Protein AF-A0A812TWK7-F1 (afdb_monomer)

Solvent-accessible surface area (backbone atoms only — not comparable to full-atom values): 19316 Å² total; per-residue (Å²): 126,85,69,93,58,62,51,77,43,82,40,79,42,71,68,79,64,84,43,73,47,46,54,72,47,72,50,75,37,93,46,65,65,45,34,35,38,42,32,38,25,73,62,95,60,87,43,48,88,90,40,90,61,54,74,46,75,49,81,42,73,47,94,47,43,23,36,36,42,35,31,42,32,38,67,45,67,58,58,94,57,55,51,36,33,40,28,36,32,69,46,91,77,72,85,66,76,76,74,77,74,62,97,77,64,85,61,53,71,50,66,48,77,51,75,58,70,57,46,64,70,93,48,74,62,46,49,53,31,48,53,53,50,53,61,42,46,70,86,63,58,60,67,57,38,48,41,57,72,49,76,74,51,86,51,60,69,68,64,82,81,51,65,45,55,68,44,52,51,50,53,44,60,56,66,61,62,80,45,42,78,83,39,26,39,34,32,48,66,27,45,52,29,48,59,36,51,39,48,7,47,65,30,67,42,22,35,18,33,24,28,13,68,53,66,59,28,34,50,50,19,53,57,30,46,71,66,41,82,84,39,40,63,47,79,43,82,38,51,72,87,75,57,88,62,48,81,31,39,31,40,37,30,85,42,70,46,52,49,69,72,55,45,57,54,45,52,65,51,59,53,58,34,46,68,70,18,34,40,37,28,44,58,89,77,75,93,70,74,62,71,33,46,38,78,46,65,71,58,96,79,79,56,90,74,63,50,51,77,37,55,36,52,88,47,76,38,52,30,44,43,26,30,27,42,59,81,85,60,86,78,80,75,68,90,77,68,130

Radius of gyration: 21.51 Å; Cα contacts (8 Å, |Δi|>4): 672; chains: 1; bounding box: 66×44×42 Å

Secondary structure (DSSP, 8-state):
---TTEEEEEEE--TT--S-----B--EE-STTPEEEEEEESSS----TTSS--SEEEEE--SSSEEEEEEEEES----SSSEEEEEEEEESS---------TT------EEEEEEEEE--SSHHHHHHHHHHHHHHTT--HHHHHHHHTTT---GGG----B-HHHHHHHHHHTT----TT-EEEEET-TTTHHHHHHHHH-TTSEEEEEES-HHHHHHHHHHHTT-TTS-EEEEES-TTTS--TT-SEEEE--TT--HHHHHHHHHHHTTSPTT-EEEES-----S--TTEEE---STT--TT-PEEEEETTEEEEEEEEEE--TTSPPP-GGG--

Structure (mmCIF, N/CA/C/O backbone):
data_AF-A0A812TWK7-F1
#
_entry.id   AF-A0A812TWK7-F1
#
loop_
_atom_site.group_PDB
_atom_site.id
_atom_site.type_symbol
_atom_site.label_atom_id
_atom_site.label_alt_id
_atom_site.label_comp_id
_atom_site.label_asym_id
_atom_site.label_entity_id
_atom_site.label_seq_id
_atom_site.pdbx_PDB_ins_code
_atom_site.Cartn_x
_atom_site.Cartn_y
_atom_site.Cartn_z
_atom_site.occupancy
_atom_site.B_iso_or_equiv
_atom_site.auth_seq_id
_atom_site.auth_comp_id
_atom_site.auth_asym_id
_atom_site.auth_atom_id
_atom_site.pdbx_PDB_model_num
ATOM 1 N N . MET A 1 1 ? 40.458 1.564 5.004 1.00 30.58 1 MET A N 1
ATOM 2 C CA . MET A 1 1 ? 39.505 0.592 5.571 1.00 30.58 1 MET A CA 1
ATOM 3 C C . MET A 1 1 ? 38.386 0.485 4.568 1.00 30.58 1 MET A C 1
ATOM 5 O O . MET A 1 1 ? 37.899 1.534 4.162 1.00 30.58 1 MET A O 1
ATOM 9 N N . GLU A 1 2 ? 38.052 -0.719 4.106 1.00 36.12 2 GLU A N 1
ATOM 10 C CA . GLU A 1 2 ? 36.793 -0.884 3.376 1.00 36.12 2 GLU A CA 1
ATOM 11 C C . GLU A 1 2 ? 35.671 -0.442 4.314 1.00 36.12 2 GLU A C 1
ATOM 13 O O . GLU A 1 2 ? 35.645 -0.902 5.461 1.00 36.12 2 GLU A O 1
ATOM 18 N N . PRO A 1 3 ? 34.824 0.515 3.920 1.00 44.34 3 PRO A N 1
ATOM 19 C CA . PRO A 1 3 ? 33.847 1.036 4.843 1.00 44.34 3 PRO A CA 1
ATOM 20 C C . PRO A 1 3 ? 32.721 0.006 4.907 1.00 44.34 3 PRO A C 1
ATOM 22 O O . PRO A 1 3 ? 32.004 -0.218 3.938 1.00 44.34 3 PRO A O 1
ATOM 25 N N . SER A 1 4 ? 32.578 -0.640 6.061 1.00 44.53 4 SER A N 1
ATOM 26 C CA . SER A 1 4 ? 31.548 -1.643 6.366 1.00 44.53 4 SER A CA 1
ATOM 27 C C . SER A 1 4 ? 30.112 -1.086 6.382 1.00 44.53 4 SER A C 1
ATOM 29 O O . SER A 1 4 ? 29.207 -1.754 6.862 1.00 44.53 4 SER A O 1
ATOM 31 N N . SER A 1 5 ? 29.914 0.145 5.902 1.00 55.47 5 SER A N 1
ATOM 32 C CA . SER A 1 5 ? 28.676 0.932 5.928 1.00 55.47 5 SER A CA 1
ATOM 33 C C . SER A 1 5 ? 28.110 1.229 4.531 1.00 55.47 5 SER A C 1
ATOM 35 O O . SER A 1 5 ? 27.252 2.102 4.392 1.00 55.47 5 SER A O 1
ATOM 37 N N . TRP A 1 6 ? 28.620 0.567 3.486 1.00 56.25 6 TRP A N 1
ATOM 38 C CA . TRP A 1 6 ? 28.152 0.755 2.112 1.00 56.25 6 TRP A CA 1
ATOM 39 C C . TRP A 1 6 ? 27.172 -0.338 1.725 1.00 56.25 6 TRP A C 1
ATOM 41 O O . TRP A 1 6 ? 27.498 -1.523 1.733 1.00 56.25 6 TRP A O 1
ATOM 51 N N . GLU A 1 7 ? 25.979 0.093 1.349 1.00 58.69 7 GLU A N 1
ATOM 52 C CA . GLU A 1 7 ? 24.942 -0.745 0.777 1.00 58.69 7 GLU A CA 1
ATOM 53 C C . GLU A 1 7 ? 24.907 -0.543 -0.737 1.00 58.69 7 GLU A C 1
ATOM 55 O O . GLU A 1 7 ? 25.161 0.542 -1.275 1.00 58.69 7 GLU A O 1
ATOM 60 N N . TYR A 1 8 ? 24.599 -1.631 -1.427 1.00 59.41 8 TYR A N 1
ATOM 61 C CA . TYR A 1 8 ? 24.667 -1.724 -2.872 1.00 59.41 8 TYR A CA 1
ATOM 62 C C . TYR A 1 8 ? 23.334 -2.203 -3.425 1.00 59.41 8 TYR A C 1
ATOM 64 O O . TYR A 1 8 ? 22.740 -3.159 -2.919 1.00 59.41 8 TYR A O 1
ATOM 72 N N . ARG A 1 9 ? 22.892 -1.562 -4.508 1.00 59.06 9 ARG A N 1
ATOM 73 C CA . ARG A 1 9 ? 21.679 -1.947 -5.215 1.00 59.06 9 ARG A CA 1
ATOM 74 C C . ARG A 1 9 ? 21.866 -1.797 -6.718 1.00 59.06 9 ARG A C 1
ATOM 76 O O . ARG A 1 9 ? 22.107 -0.704 -7.226 1.00 59.06 9 ARG A O 1
ATOM 83 N N . GLU A 1 10 ? 21.709 -2.899 -7.444 1.00 58.44 10 GLU A N 1
ATOM 84 C CA . GLU A 1 10 ? 21.524 -2.834 -8.893 1.00 58.44 10 GLU A CA 1
ATOM 85 C C . GLU A 1 10 ? 20.187 -2.164 -9.195 1.00 58.44 10 GLU A C 1
ATOM 87 O O . GLU A 1 10 ? 19.151 -2.539 -8.640 1.00 58.44 10 GLU A O 1
ATOM 92 N N . VAL A 1 11 ? 20.206 -1.183 -10.092 1.00 56.00 11 VAL A N 1
ATOM 93 C CA . VAL A 1 11 ? 18.993 -0.557 -10.593 1.00 56.00 11 VAL A CA 1
ATOM 94 C C . VAL A 1 11 ? 18.950 -0.705 -12.103 1.00 56.00 11 VAL A C 1
ATOM 96 O O . VAL A 1 11 ? 19.774 -0.170 -12.843 1.00 56.00 11 VAL A O 1
ATOM 99 N N . LYS A 1 12 ? 17.944 -1.431 -12.584 1.00 54.88 12 LYS A N 1
ATOM 100 C CA . LYS A 1 12 ? 17.640 -1.471 -14.013 1.00 54.88 12 LYS A CA 1
ATOM 101 C C . LYS A 1 12 ? 17.000 -0.151 -14.403 1.00 54.88 12 LYS A C 1
ATOM 103 O O . LYS A 1 12 ? 15.988 0.234 -13.823 1.00 54.88 12 LYS A O 1
ATOM 108 N N . VAL A 1 13 ? 17.588 0.540 -15.371 1.00 51.94 13 VAL A N 1
ATOM 109 C CA . VAL A 1 13 ? 17.091 1.838 -15.826 1.00 51.94 13 VAL A CA 1
ATOM 110 C C . VAL A 1 13 ? 16.867 1.782 -17.325 1.00 51.94 13 VAL A C 1
ATOM 112 O O . VAL A 1 13 ? 17.725 1.356 -18.097 1.00 51.94 13 VAL A O 1
ATOM 115 N N . ARG A 1 14 ? 15.664 2.163 -17.751 1.00 53.28 14 ARG A N 1
ATOM 116 C CA . ARG A 1 14 ? 15.211 1.919 -19.119 1.00 53.28 14 ARG A CA 1
ATOM 117 C C . ARG A 1 14 ? 15.747 2.961 -20.083 1.00 53.28 14 ARG A C 1
ATOM 119 O O . ARG A 1 14 ? 15.700 4.159 -19.837 1.00 53.28 14 ARG A O 1
ATOM 126 N N . ARG A 1 15 ? 16.156 2.478 -21.255 1.00 45.31 15 ARG A N 1
ATOM 127 C CA . ARG A 1 15 ? 16.883 3.227 -22.287 1.00 45.31 15 ARG A CA 1
ATOM 128 C C . ARG A 1 15 ? 16.112 4.390 -22.944 1.00 45.31 15 ARG A C 1
ATOM 130 O O . ARG A 1 15 ? 16.710 5.104 -23.739 1.00 45.31 15 ARG A O 1
ATOM 137 N N . LEU A 1 16 ? 14.815 4.600 -22.685 1.00 39.56 16 LEU A N 1
ATOM 138 C CA . LEU A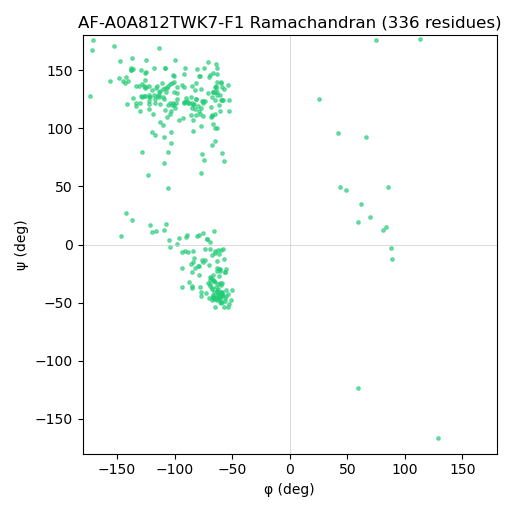 1 16 ? 13.993 5.514 -23.504 1.00 39.56 16 LEU A CA 1
ATOM 139 C C . LEU A 1 16 ? 12.878 6.292 -22.780 1.00 39.56 16 LEU A C 1
ATOM 141 O O . LEU A 1 16 ? 12.125 7.005 -23.444 1.00 39.56 16 LEU A O 1
ATOM 145 N N . GLU A 1 17 ? 12.772 6.246 -21.454 1.00 41.03 17 GLU A N 1
ATOM 146 C CA . GLU A 1 17 ? 11.786 7.076 -20.754 1.00 41.03 17 GLU A CA 1
ATOM 147 C C . GLU A 1 17 ? 12.417 8.410 -20.333 1.00 41.03 17 GLU A C 1
ATOM 149 O O . GLU A 1 17 ? 13.227 8.489 -19.413 1.00 41.03 17 GLU A O 1
ATOM 154 N N . ARG A 1 18 ? 12.020 9.508 -20.995 1.00 38.75 18 ARG A N 1
ATOM 155 C CA . ARG A 1 18 ? 12.030 10.823 -20.337 1.00 38.75 18 ARG A CA 1
ATOM 156 C C . ARG A 1 18 ? 10.999 10.743 -19.218 1.00 38.75 18 ARG A C 1
ATOM 158 O O . ARG A 1 18 ? 9.821 11.004 -19.440 1.00 38.75 18 ARG A O 1
ATOM 165 N N . GLY A 1 19 ? 11.435 10.320 -18.045 1.00 41.62 19 GLY A N 1
ATOM 166 C CA . GLY A 1 19 ? 10.547 10.003 -16.945 1.00 41.62 19 GLY A CA 1
ATOM 167 C C . GLY A 1 19 ? 11.287 10.129 -15.632 1.00 41.62 19 GLY A C 1
ATOM 168 O O . GLY A 1 19 ? 12.465 9.794 -15.526 1.00 41.62 19 GLY A O 1
ATOM 169 N N . LYS A 1 20 ? 10.592 10.662 -14.632 1.00 45.50 20 LYS A N 1
ATOM 170 C CA . LYS A 1 20 ? 11.065 10.704 -13.255 1.00 45.50 20 LYS A CA 1
ATOM 171 C C . LYS A 1 20 ? 11.111 9.266 -12.738 1.00 45.50 20 LYS A C 1
ATOM 173 O O . LYS A 1 20 ? 10.140 8.800 -12.158 1.00 45.50 20 LYS A O 1
ATOM 178 N N . HIS A 1 21 ? 12.196 8.540 -12.975 1.00 46.75 21 HIS A N 1
ATOM 179 C CA . HIS A 1 21 ? 12.459 7.375 -12.142 1.00 46.75 21 HIS A CA 1
ATOM 180 C C . HIS A 1 21 ? 12.665 7.910 -10.727 1.00 46.75 21 HIS A C 1
ATOM 182 O O . HIS A 1 21 ? 13.334 8.919 -10.560 1.00 46.75 21 HIS A O 1
ATOM 188 N N . GLN A 1 22 ? 12.008 7.326 -9.734 1.00 50.69 22 GLN A N 1
ATOM 189 C CA . GLN A 1 22 ? 12.220 7.6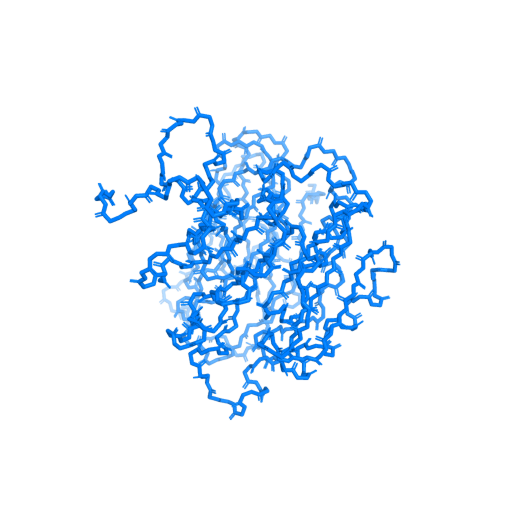56 -8.333 1.00 50.69 22 GLN A CA 1
ATOM 190 C C . GLN A 1 22 ? 12.753 6.389 -7.688 1.00 50.69 22 GLN A C 1
ATOM 192 O O . GLN A 1 22 ? 12.009 5.470 -7.354 1.00 50.69 22 GLN A O 1
ATOM 197 N N . ILE A 1 23 ? 14.076 6.294 -7.609 1.00 53.06 23 ILE A N 1
ATOM 198 C CA . ILE A 1 23 ? 14.711 5.165 -6.941 1.00 53.06 23 ILE A CA 1
ATOM 199 C C . ILE A 1 23 ? 14.731 5.503 -5.467 1.00 53.06 23 ILE A C 1
ATOM 201 O O . ILE A 1 23 ? 15.609 6.241 -5.029 1.00 53.06 23 ILE A O 1
ATOM 205 N N . THR A 1 24 ? 13.756 4.974 -4.740 1.00 50.19 24 THR A N 1
ATOM 206 C CA . THR A 1 24 ? 13.702 5.132 -3.297 1.00 50.19 24 THR A CA 1
ATOM 207 C C . THR A 1 24 ? 14.582 4.087 -2.631 1.00 50.19 24 THR A C 1
ATOM 209 O O . THR A 1 24 ? 14.376 2.875 -2.784 1.00 50.19 24 THR A O 1
ATOM 212 N N . PHE A 1 25 ? 15.556 4.551 -1.867 1.00 55.84 25 PHE A N 1
ATOM 213 C CA . PHE A 1 25 ? 16.369 3.715 -0.998 1.00 55.84 25 PHE A CA 1
ATOM 214 C C . PHE A 1 25 ? 16.316 4.267 0.415 1.00 55.84 25 PHE A C 1
ATOM 216 O O . PHE A 1 25 ? 16.223 5.480 0.608 1.00 55.84 25 PHE A O 1
ATOM 223 N N . PHE A 1 26 ? 16.393 3.365 1.388 1.00 53.78 26 PHE A N 1
ATOM 224 C CA . PHE A 1 26 ? 16.384 3.724 2.787 1.00 53.78 26 PHE A CA 1
ATOM 225 C C . PHE A 1 26 ? 17.596 3.132 3.479 1.00 53.78 26 PHE A C 1
ATOM 227 O O . PHE A 1 26 ? 17.963 1.997 3.217 1.00 53.78 26 PHE A O 1
ATOM 234 N N . SER A 1 27 ? 18.257 3.950 4.286 1.00 56.28 27 SER A N 1
ATOM 235 C CA . SER A 1 27 ? 19.381 3.535 5.120 1.00 56.28 27 SER A CA 1
ATOM 236 C C . SER A 1 27 ? 19.269 4.282 6.426 1.00 56.28 27 SER A C 1
ATOM 238 O O . SER A 1 27 ? 18.841 5.445 6.444 1.00 56.28 27 SER A O 1
ATOM 240 N N . GLU A 1 28 ? 19.641 3.593 7.491 1.00 58.41 28 GLU A N 1
ATOM 241 C CA . GLU A 1 28 ? 19.771 4.177 8.807 1.00 58.41 28 GLU A CA 1
ATOM 242 C C . GLU A 1 28 ? 20.889 5.213 8.793 1.00 58.41 28 GLU A C 1
ATOM 244 O O . GLU A 1 28 ? 22.026 4.928 8.425 1.00 58.41 28 GLU A O 1
ATOM 249 N N . CYS A 1 29 ? 20.560 6.436 9.187 1.00 61.75 29 CYS A N 1
ATOM 250 C CA . CYS A 1 29 ? 21.545 7.435 9.548 1.00 61.75 29 CYS A CA 1
ATOM 251 C C . CYS A 1 29 ? 21.992 7.177 10.991 1.00 61.75 29 CYS A C 1
ATOM 253 O O . CYS A 1 29 ? 21.175 7.383 11.895 1.00 61.75 29 CYS A O 1
ATOM 255 N N . PRO A 1 30 ? 23.246 6.741 11.223 1.00 59.81 30 PRO A N 1
ATOM 256 C CA . PRO A 1 30 ? 23.697 6.352 12.556 1.00 59.81 30 PRO A CA 1
ATOM 257 C C . PRO A 1 30 ? 23.807 7.550 13.509 1.00 59.81 30 PRO A C 1
ATOM 259 O O . PRO A 1 30 ? 23.596 7.400 14.710 1.00 59.81 30 PRO A O 1
ATOM 262 N N . GLU A 1 31 ? 24.105 8.747 12.990 1.00 62.09 31 GLU A N 1
ATOM 263 C CA . GLU A 1 31 ? 24.324 9.954 13.791 1.00 62.09 31 GLU A CA 1
ATOM 264 C C . GLU A 1 31 ? 23.797 11.211 13.086 1.00 62.09 31 GLU A C 1
ATOM 266 O O . GLU A 1 31 ? 23.953 11.388 11.877 1.00 62.09 31 GLU A O 1
ATOM 271 N N . ALA A 1 32 ? 23.199 12.133 13.847 1.00 57.47 32 ALA A N 1
ATOM 272 C CA . ALA A 1 32 ? 22.750 13.416 13.308 1.00 57.47 32 ALA A CA 1
ATOM 273 C C . ALA A 1 32 ? 23.938 14.221 12.743 1.00 57.47 32 ALA A C 1
ATOM 275 O O . ALA A 1 32 ? 24.936 14.430 13.430 1.00 57.47 32 ALA A O 1
ATOM 276 N N . GLY A 1 33 ? 23.819 14.697 11.500 1.00 57.59 33 GLY A N 1
ATOM 277 C CA . GLY A 1 33 ? 24.888 15.421 10.802 1.00 57.59 33 GLY A CA 1
ATOM 278 C C . GLY A 1 33 ? 25.878 14.541 10.028 1.00 57.59 33 GLY A C 1
ATOM 279 O O . GLY A 1 33 ? 26.742 15.087 9.339 1.00 57.59 33 GLY A O 1
ATOM 280 N N . ALA A 1 34 ? 25.752 13.208 10.074 1.00 61.44 34 ALA A N 1
ATOM 281 C CA . ALA A 1 34 ? 26.488 12.334 9.163 1.00 61.44 34 ALA A CA 1
ATOM 282 C C . ALA A 1 34 ? 26.122 12.665 7.705 1.00 61.44 34 ALA A C 1
ATOM 284 O O . ALA A 1 34 ? 24.960 12.907 7.388 1.00 61.44 34 ALA A O 1
ATOM 285 N N . ARG A 1 35 ? 27.104 12.678 6.795 1.00 63.75 35 ARG A N 1
ATOM 286 C CA . ARG A 1 35 ? 26.852 12.907 5.363 1.00 63.75 35 ARG A CA 1
ATOM 287 C C . ARG A 1 35 ? 26.646 11.577 4.662 1.00 63.75 35 ARG A C 1
ATOM 289 O O . ARG A 1 35 ? 27.539 10.724 4.659 1.00 63.75 35 ARG A O 1
ATOM 296 N N . ARG A 1 36 ? 25.484 11.418 4.034 1.00 65.00 36 ARG A N 1
ATOM 297 C CA . ARG A 1 36 ? 25.225 10.298 3.135 1.00 65.00 36 ARG A CA 1
ATOM 298 C C . ARG A 1 36 ? 25.745 10.634 1.760 1.00 65.00 36 ARG A C 1
ATOM 300 O O . ARG A 1 36 ? 25.488 11.719 1.247 1.00 65.00 36 ARG A O 1
ATOM 307 N N . PHE A 1 37 ? 26.403 9.675 1.142 1.00 65.50 37 PHE A N 1
ATOM 308 C CA . PHE A 1 37 ? 26.842 9.773 -0.233 1.00 65.50 37 PHE A CA 1
ATOM 309 C C . PHE A 1 37 ? 26.136 8.716 -1.055 1.00 65.50 37 PHE A C 1
ATOM 311 O O . PHE A 1 37 ? 26.024 7.561 -0.644 1.00 65.50 37 PHE A O 1
ATOM 318 N N . VAL A 1 38 ? 25.644 9.136 -2.212 1.00 62.81 38 VAL A N 1
ATOM 319 C CA . VAL A 1 38 ? 24.992 8.258 -3.174 1.00 62.81 38 VAL A CA 1
ATOM 320 C C . VAL A 1 38 ? 25.751 8.368 -4.482 1.00 62.81 38 VAL A C 1
ATOM 322 O O . VAL A 1 38 ? 25.881 9.459 -5.037 1.00 62.81 38 VAL A O 1
ATOM 325 N N . CYS A 1 39 ? 26.263 7.235 -4.939 1.00 65.81 39 CYS A N 1
ATOM 326 C CA . CYS A 1 39 ? 27.075 7.068 -6.129 1.00 65.81 39 CYS A CA 1
ATOM 327 C C . CYS A 1 39 ? 26.286 6.292 -7.184 1.00 65.81 39 CYS A C 1
ATOM 329 O O . CYS A 1 39 ? 25.646 5.293 -6.862 1.00 65.81 39 CYS A O 1
ATOM 331 N N . CYS A 1 40 ? 26.387 6.703 -8.446 1.00 63.72 40 CYS A N 1
ATOM 332 C CA . CYS A 1 40 ? 25.890 5.924 -9.581 1.00 63.72 40 CYS A CA 1
ATOM 333 C C . CYS A 1 40 ? 27.064 5.542 -10.497 1.00 63.72 40 CYS A C 1
ATOM 335 O O . CYS A 1 40 ? 27.797 6.430 -10.952 1.00 63.72 40 CYS A O 1
ATOM 337 N N . SER A 1 41 ? 27.237 4.249 -10.788 1.00 62.81 41 SER A N 1
ATOM 338 C CA . SER A 1 41 ? 28.264 3.724 -11.706 1.00 62.81 41 SER A CA 1
ATOM 339 C C . SER A 1 41 ? 27.661 2.868 -12.830 1.00 62.81 41 SER A C 1
ATOM 341 O O . SER A 1 41 ? 26.528 2.381 -12.739 1.00 62.81 41 SER A O 1
ATOM 343 N N . LYS A 1 42 ? 28.411 2.725 -13.931 1.00 58.66 42 LYS A N 1
ATOM 344 C CA . LYS A 1 42 ? 28.075 1.882 -15.088 1.00 58.66 42 LYS A CA 1
ATOM 345 C C . LYS A 1 42 ? 28.811 0.548 -14.968 1.00 58.66 42 LYS A C 1
ATOM 347 O O . LYS A 1 42 ? 30.014 0.536 -14.736 1.00 58.66 42 LYS A O 1
ATOM 352 N N . GLY A 1 43 ? 28.112 -0.557 -15.227 1.00 54.22 43 GLY A N 1
ATOM 353 C CA . GLY A 1 43 ? 28.718 -1.895 -15.252 1.00 54.22 43 GLY A CA 1
ATOM 354 C C . GLY A 1 43 ? 29.033 -2.470 -13.866 1.00 54.22 43 GLY A C 1
ATOM 355 O O . GLY A 1 43 ? 28.816 -1.828 -12.850 1.00 54.22 43 GLY A O 1
ATOM 356 N N . SER A 1 44 ? 29.514 -3.712 -13.823 1.00 47.19 44 SER A N 1
ATOM 357 C CA . SER A 1 44 ? 29.706 -4.505 -12.594 1.00 47.19 44 SER A CA 1
ATOM 358 C C . SER A 1 44 ? 30.824 -4.022 -11.662 1.00 47.19 44 SER A C 1
ATOM 360 O O . SER A 1 44 ? 31.098 -4.688 -10.665 1.00 47.19 44 SER A O 1
ATOM 362 N N . ASP A 1 45 ? 31.502 -2.924 -11.996 1.00 50.12 45 ASP A N 1
ATOM 363 C CA . ASP A 1 45 ? 32.663 -2.469 -11.243 1.00 50.12 45 ASP A CA 1
ATOM 364 C C . ASP A 1 45 ? 32.221 -1.625 -10.042 1.00 50.12 45 ASP A C 1
ATOM 366 O O . ASP A 1 45 ? 31.545 -0.596 -10.142 1.00 50.12 45 ASP A O 1
ATOM 370 N N . PHE A 1 46 ? 32.567 -2.148 -8.867 1.00 52.12 46 PHE A N 1
ATOM 371 C CA . PHE A 1 46 ? 32.200 -1.618 -7.564 1.00 52.12 46 PHE A CA 1
ATOM 372 C C . PHE A 1 46 ? 32.891 -0.276 -7.319 1.00 52.12 46 PHE A C 1
ATOM 374 O O . PHE A 1 46 ? 34.099 -0.218 -7.089 1.00 52.12 46 PHE A O 1
ATOM 381 N N . ALA A 1 47 ? 32.115 0.806 -7.313 1.00 52.72 47 ALA A N 1
ATOM 382 C CA . ALA A 1 47 ? 32.616 2.135 -6.997 1.00 52.72 47 ALA A CA 1
ATOM 383 C C . ALA A 1 47 ? 32.195 2.547 -5.579 1.00 52.72 47 ALA A C 1
ATOM 385 O O . ALA A 1 47 ? 31.008 2.614 -5.257 1.00 52.72 47 ALA A O 1
ATOM 386 N N . THR A 1 48 ? 33.182 2.844 -4.735 1.00 55.56 48 THR A N 1
ATOM 387 C CA . THR A 1 48 ? 33.007 3.640 -3.506 1.00 55.56 48 THR A CA 1
ATOM 388 C C . THR A 1 48 ? 33.473 5.066 -3.810 1.00 55.56 48 THR A C 1
ATOM 390 O O . THR A 1 48 ? 34.297 5.215 -4.696 1.00 55.56 48 THR A O 1
ATOM 393 N N . PRO A 1 49 ? 33.080 6.129 -3.090 1.00 51.28 49 PRO A N 1
ATOM 394 C CA . PRO A 1 49 ? 33.657 7.467 -3.289 1.00 51.28 49 PRO A CA 1
ATOM 395 C C . PRO A 1 49 ? 35.183 7.517 -3.151 1.00 51.28 49 PRO A C 1
ATOM 397 O O . PRO A 1 49 ? 35.818 8.448 -3.636 1.00 51.28 49 PRO A O 1
ATOM 400 N N . ALA A 1 50 ? 35.769 6.531 -2.463 1.00 53.00 50 ALA A N 1
ATOM 401 C CA . ALA A 1 50 ? 37.211 6.364 -2.335 1.00 53.00 50 ALA A CA 1
ATOM 402 C C . ALA A 1 50 ? 37.850 5.650 -3.549 1.00 53.00 50 ALA A C 1
ATOM 404 O O . ALA A 1 50 ? 39.057 5.773 -3.754 1.00 53.00 50 ALA A O 1
ATOM 405 N N . GLY A 1 51 ? 37.062 4.920 -4.347 1.00 54.31 51 GLY A N 1
ATOM 406 C CA . GLY A 1 51 ? 37.435 4.329 -5.635 1.00 54.31 51 GLY A CA 1
ATOM 407 C C . GLY A 1 51 ? 36.960 5.218 -6.789 1.00 54.31 51 GLY A C 1
ATOM 408 O O . GLY A 1 51 ? 35.799 5.586 -6.873 1.00 54.31 51 GLY A O 1
ATOM 409 N N . GLN A 1 52 ? 37.855 5.617 -7.684 1.00 51.28 52 GLN A N 1
ATOM 410 C CA . GLN A 1 52 ? 37.631 6.754 -8.592 1.00 51.28 52 GLN A CA 1
ATOM 411 C C . GLN A 1 52 ? 36.670 6.495 -9.777 1.00 51.28 52 GLN A C 1
ATOM 413 O O . GLN A 1 52 ? 36.545 7.356 -10.644 1.00 51.28 52 GLN A O 1
ATOM 418 N N . ASP A 1 53 ? 35.956 5.365 -9.806 1.00 53.69 53 ASP A N 1
ATOM 419 C CA . ASP A 1 53 ? 35.203 4.888 -10.977 1.00 53.69 53 ASP A CA 1
ATOM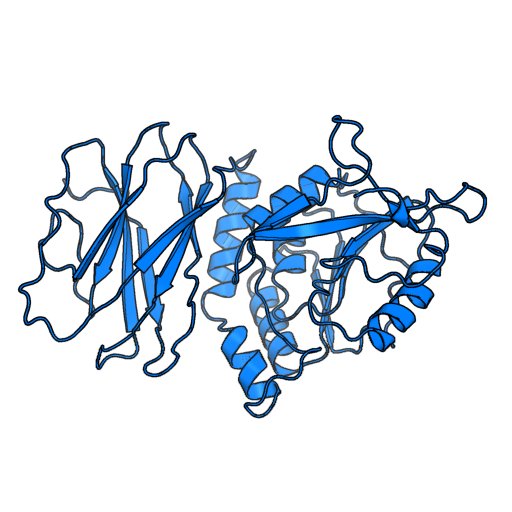 420 C C . ASP A 1 53 ? 33.677 5.070 -10.845 1.00 53.69 53 ASP A C 1
ATOM 422 O O . ASP A 1 53 ? 32.890 4.154 -11.079 1.00 53.69 53 ASP A O 1
ATOM 426 N N . PHE A 1 54 ? 33.218 6.262 -10.458 1.00 57.75 54 PHE A N 1
ATOM 427 C CA . PHE A 1 54 ? 31.789 6.608 -10.451 1.00 57.75 54 PHE A CA 1
ATOM 428 C C . PHE A 1 54 ? 31.497 7.764 -11.408 1.00 57.75 54 PHE A C 1
ATOM 430 O O . PHE A 1 54 ? 32.333 8.634 -11.645 1.00 57.75 54 PHE A O 1
ATOM 437 N N . HIS A 1 55 ? 30.274 7.807 -11.937 1.00 54.78 55 HIS A N 1
ATOM 438 C CA . HIS A 1 55 ? 29.861 8.879 -12.842 1.00 54.78 55 HIS A CA 1
ATOM 439 C C . HIS A 1 55 ? 29.309 10.094 -12.089 1.00 54.78 55 HIS A C 1
ATOM 441 O O . HIS A 1 55 ? 29.477 11.220 -12.548 1.00 54.78 55 HIS A O 1
ATOM 447 N N . TRP A 1 56 ? 28.654 9.873 -10.942 1.00 57.50 56 TRP A N 1
ATOM 448 C CA . TRP A 1 56 ? 27.979 10.920 -10.167 1.00 57.50 56 TRP A CA 1
ATOM 449 C C . TRP A 1 56 ? 28.017 10.620 -8.669 1.00 57.50 56 TRP A C 1
ATOM 451 O O . TRP A 1 56 ? 27.861 9.462 -8.280 1.00 57.50 56 TRP A O 1
ATOM 461 N N . ILE A 1 57 ? 28.169 11.666 -7.847 1.00 58.97 57 ILE A N 1
ATOM 462 C CA . ILE A 1 57 ? 28.025 11.627 -6.384 1.00 58.97 57 ILE A CA 1
ATOM 463 C C . ILE A 1 57 ? 27.176 12.796 -5.924 1.00 58.97 57 ILE A C 1
ATOM 465 O O . ILE A 1 57 ? 27.417 13.932 -6.333 1.00 58.97 57 ILE A O 1
ATOM 469 N N . VAL A 1 58 ? 26.254 12.530 -5.004 1.00 59.84 58 VAL A N 1
ATOM 470 C CA . VAL A 1 58 ? 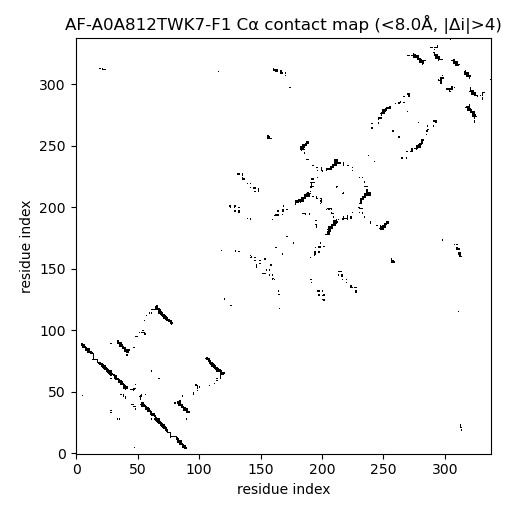25.601 13.581 -4.222 1.00 59.84 58 VAL A CA 1
ATOM 471 C C . VAL A 1 58 ? 25.760 13.315 -2.738 1.00 59.84 58 VAL A C 1
ATOM 473 O O . VAL A 1 58 ? 25.605 12.184 -2.276 1.00 59.84 58 VAL A O 1
ATOM 476 N N . ALA A 1 59 ? 26.099 14.385 -2.020 1.00 60.91 59 ALA A N 1
ATOM 477 C CA . ALA A 1 59 ? 26.152 14.432 -0.572 1.00 60.91 59 ALA A CA 1
ATOM 478 C C . ALA A 1 59 ? 24.806 14.913 -0.031 1.00 60.91 59 ALA A C 1
ATOM 480 O O . ALA A 1 59 ? 24.240 15.890 -0.523 1.00 60.91 59 ALA A O 1
ATOM 481 N N . VAL A 1 60 ? 24.320 14.242 0.999 1.00 58.53 60 VAL A N 1
ATOM 482 C CA . VAL A 1 60 ? 23.061 14.548 1.660 1.00 58.53 60 VAL A CA 1
ATOM 483 C C . VAL A 1 60 ? 23.319 14.657 3.157 1.00 58.53 60 VAL A C 1
ATOM 485 O O . VAL A 1 60 ? 23.879 13.743 3.759 1.00 58.53 60 VAL A O 1
ATOM 488 N N . GLU A 1 61 ? 22.899 15.768 3.755 1.00 61.16 61 GLU A N 1
ATOM 489 C CA . GLU A 1 61 ? 22.948 15.997 5.200 1.00 61.16 61 GLU A CA 1
ATOM 490 C C . GLU A 1 61 ? 21.531 15.894 5.776 1.00 61.16 61 GLU A C 1
ATOM 492 O O . GLU A 1 61 ? 20.697 16.763 5.510 1.00 61.16 61 GLU A O 1
ATOM 497 N N . PRO A 1 62 ? 21.213 14.844 6.543 1.00 56.38 62 PRO A N 1
ATOM 498 C CA . PRO A 1 62 ? 19.943 14.762 7.235 1.00 56.38 62 PRO A CA 1
ATOM 499 C C . PRO A 1 62 ? 19.958 15.635 8.495 1.00 56.38 62 PRO A C 1
ATOM 501 O O . PRO A 1 62 ? 20.958 15.728 9.207 1.00 56.38 62 PRO A O 1
ATOM 504 N N . GLY A 1 63 ? 18.809 16.236 8.812 1.00 54.56 63 GLY A N 1
ATOM 505 C CA . GLY A 1 63 ? 18.631 17.000 10.051 1.00 54.56 63 GLY A CA 1
ATOM 506 C C . GLY A 1 63 ? 18.482 16.135 11.311 1.00 54.56 63 GLY A C 1
ATOM 507 O O . GLY A 1 63 ? 18.594 16.662 12.415 1.00 54.56 63 GLY A O 1
ATOM 508 N N . GLN A 1 64 ? 18.212 14.832 11.166 1.00 53.25 64 GLN A N 1
ATOM 509 C CA . GLN A 1 64 ? 17.986 13.874 12.258 1.00 53.25 64 GLN A CA 1
ATOM 510 C C . GLN A 1 64 ? 18.489 12.467 11.873 1.00 53.25 64 GLN A C 1
ATOM 512 O O . GLN A 1 64 ? 18.626 12.163 10.687 1.00 53.25 64 GLN A O 1
ATOM 517 N N . ALA A 1 65 ? 18.773 11.623 12.871 1.00 51.88 65 ALA A N 1
ATOM 518 C CA . ALA A 1 65 ? 19.059 10.196 12.681 1.00 51.88 65 ALA A CA 1
ATOM 519 C C . ALA A 1 65 ? 17.783 9.426 12.277 1.00 51.88 65 ALA A C 1
ATOM 521 O O . ALA A 1 65 ? 16.681 9.895 12.559 1.00 51.88 65 ALA A O 1
ATOM 522 N N . GLY A 1 66 ? 17.927 8.266 11.628 1.00 56.66 66 GLY A N 1
ATOM 523 C CA . GLY A 1 66 ? 16.797 7.420 11.214 1.00 56.66 66 GLY A CA 1
ATOM 524 C C . GLY A 1 66 ? 16.812 7.009 9.743 1.00 56.66 66 GLY A C 1
ATOM 525 O O . GLY A 1 66 ? 17.818 7.144 9.047 1.00 56.66 66 GLY A O 1
ATOM 526 N N . VAL A 1 67 ? 15.682 6.484 9.275 1.00 51.56 67 VAL A N 1
ATOM 527 C CA . VAL A 1 67 ? 15.511 5.952 7.929 1.00 51.56 67 VAL A CA 1
ATOM 528 C C . VAL A 1 67 ? 15.310 7.099 6.937 1.00 51.56 67 VAL A C 1
ATOM 530 O O . VAL A 1 67 ? 14.315 7.820 6.994 1.00 51.56 67 VAL A O 1
ATOM 533 N N . ILE A 1 68 ? 16.263 7.272 6.019 1.00 53.44 68 ILE A N 1
ATOM 534 C CA . ILE A 1 68 ? 16.218 8.344 5.014 1.00 53.44 68 ILE A CA 1
ATOM 535 C C . ILE A 1 68 ? 15.726 7.818 3.690 1.00 53.44 68 ILE A C 1
ATOM 537 O O . ILE A 1 68 ? 16.414 7.026 3.049 1.00 53.44 68 ILE A O 1
ATOM 541 N N . VAL A 1 69 ? 14.594 8.357 3.260 1.00 50.78 69 VAL A N 1
ATOM 542 C CA . VAL A 1 69 ? 14.082 8.223 1.905 1.00 50.78 69 VAL A CA 1
ATOM 543 C C . VAL A 1 69 ? 14.868 9.164 1.005 1.00 50.78 69 VAL A C 1
ATOM 545 O O . VAL A 1 69 ? 14.829 10.380 1.192 1.00 50.78 69 VAL A O 1
ATOM 548 N N . ALA A 1 70 ? 15.586 8.617 0.035 1.00 52.62 70 ALA A N 1
ATOM 549 C CA . ALA A 1 70 ? 16.179 9.427 -1.015 1.00 52.62 70 ALA A CA 1
ATOM 550 C C . ALA A 1 70 ? 15.767 8.910 -2.382 1.00 52.62 70 ALA A C 1
ATOM 552 O O . ALA A 1 70 ? 15.666 7.706 -2.600 1.00 52.62 70 ALA A O 1
ATOM 553 N N . SER A 1 71 ? 15.524 9.868 -3.266 1.00 51.12 71 SER A N 1
ATOM 554 C CA . SER A 1 71 ? 14.889 9.698 -4.563 1.00 51.12 71 SER A CA 1
ATOM 555 C C . SER A 1 71 ? 15.822 10.201 -5.647 1.00 51.12 71 SER A C 1
ATOM 557 O O . SER A 1 71 ? 16.296 11.325 -5.547 1.00 51.12 71 SER A O 1
ATOM 559 N N . ILE A 1 72 ? 16.087 9.395 -6.675 1.00 53.59 72 ILE A N 1
ATOM 560 C CA . ILE A 1 72 ? 16.973 9.768 -7.795 1.00 53.59 72 ILE A CA 1
ATOM 561 C C . ILE A 1 72 ? 16.129 10.115 -8.995 1.00 53.59 72 ILE A C 1
ATOM 563 O O . ILE A 1 72 ? 15.761 9.213 -9.733 1.00 53.59 72 ILE A O 1
ATOM 567 N N . GLN A 1 73 ? 15.870 11.400 -9.222 1.00 51.41 73 GLN A N 1
ATOM 568 C CA . GLN A 1 73 ? 15.141 11.826 -10.411 1.00 51.41 73 GLN A CA 1
ATOM 569 C C . GLN A 1 73 ? 16.091 12.005 -11.594 1.00 51.41 73 GLN A C 1
ATOM 571 O O . GLN A 1 73 ? 16.863 12.960 -11.621 1.00 51.41 73 GLN A O 1
ATOM 576 N N . THR A 1 74 ? 15.984 11.135 -12.597 1.00 48.88 74 THR A N 1
ATOM 577 C CA . THR A 1 74 ? 16.785 11.198 -13.827 1.00 48.88 74 THR A CA 1
ATOM 578 C C . THR A 1 74 ? 16.140 12.140 -14.852 1.00 48.88 74 THR A C 1
ATOM 580 O O . THR A 1 74 ? 14.992 11.922 -15.234 1.00 48.88 74 THR A O 1
ATOM 583 N N . GLN A 1 75 ? 16.830 13.188 -15.322 1.00 44.00 75 GLN A N 1
ATOM 584 C CA . GLN A 1 75 ? 16.260 14.067 -16.371 1.00 44.00 75 GLN A CA 1
ATOM 585 C C . GLN A 1 75 ? 16.490 13.551 -17.799 1.00 44.00 75 GLN A C 1
ATOM 587 O O . GLN A 1 75 ? 15.625 13.707 -18.662 1.00 44.00 75 GLN A O 1
ATOM 592 N N . PHE A 1 76 ? 17.643 12.928 -18.045 1.00 47.59 76 PHE A N 1
ATOM 593 C CA . PHE A 1 76 ? 18.008 12.295 -19.310 1.00 47.59 76 PHE A CA 1
ATOM 594 C C . PHE A 1 76 ? 18.816 11.033 -18.999 1.00 47.59 76 PHE A C 1
ATOM 596 O O . PHE A 1 76 ? 19.644 11.052 -18.091 1.00 47.59 76 PHE A O 1
ATOM 603 N N . TRP A 1 77 ? 18.557 9.952 -19.734 1.00 48.94 77 TRP A N 1
ATOM 604 C CA . TRP A 1 77 ? 19.318 8.706 -19.667 1.00 48.94 77 TRP A CA 1
ATOM 605 C C . TRP A 1 77 ? 19.923 8.459 -21.046 1.00 48.94 77 TRP A C 1
ATOM 607 O O . TRP A 1 77 ? 19.188 8.270 -22.013 1.00 48.94 77 TRP A O 1
ATOM 617 N N . VAL A 1 78 ? 21.249 8.537 -21.164 1.00 47.56 78 VAL A N 1
ATOM 618 C CA . VAL A 1 78 ? 21.954 8.427 -22.460 1.00 47.56 78 VAL A CA 1
ATOM 619 C C . VAL A 1 78 ? 22.957 7.265 -22.454 1.00 47.56 78 VAL A C 1
ATOM 621 O O . VAL A 1 78 ? 23.829 7.184 -23.308 1.00 47.56 78 VAL A O 1
ATOM 624 N N . PHE A 1 79 ? 22.839 6.335 -21.504 1.00 52.91 79 PHE A N 1
ATOM 625 C CA . PHE A 1 79 ? 23.709 5.161 -21.456 1.00 52.91 79 PHE A CA 1
ATOM 626 C C . PHE A 1 79 ? 23.279 4.090 -22.470 1.00 52.91 79 PHE A C 1
ATOM 628 O O . PHE A 1 79 ? 22.090 3.883 -22.723 1.00 52.91 79 PHE A O 1
ATOM 635 N N . GLU A 1 80 ? 24.257 3.378 -23.039 1.00 51.31 80 GLU A N 1
ATOM 636 C CA . GLU A 1 80 ? 24.001 2.209 -23.895 1.00 51.31 80 GLU A CA 1
ATOM 637 C C . GLU A 1 80 ? 23.455 0.995 -23.125 1.00 51.31 80 GLU A C 1
ATOM 639 O O . GLU A 1 80 ? 22.723 0.198 -23.722 1.00 51.31 80 GLU A O 1
ATOM 644 N N . SER A 1 81 ? 23.790 0.858 -21.832 1.00 55.97 81 SER A N 1
ATOM 645 C CA . SER A 1 81 ? 23.276 -0.210 -20.966 1.00 55.97 81 SER A CA 1
ATOM 646 C C . SER A 1 81 ? 21.872 0.100 -20.442 1.00 55.97 81 SER A C 1
ATOM 648 O O . SER A 1 81 ? 21.485 1.253 -20.250 1.00 55.97 81 SER A O 1
ATOM 650 N N . ASP A 1 82 ? 21.117 -0.966 -20.194 1.00 59.34 82 ASP A N 1
ATOM 651 C CA . ASP A 1 82 ? 19.793 -0.979 -19.565 1.00 59.34 82 ASP A CA 1
ATOM 652 C C . ASP A 1 82 ? 19.855 -1.123 -18.030 1.00 59.34 82 ASP A C 1
ATOM 654 O O . ASP A 1 82 ? 18.828 -1.259 -17.358 1.00 59.34 82 ASP A O 1
ATOM 658 N N . SER A 1 83 ? 21.057 -1.086 -17.452 1.00 55.19 83 SER A N 1
ATOM 659 C CA . SER A 1 83 ? 21.283 -1.117 -16.009 1.00 55.19 83 SER A CA 1
ATOM 660 C C . SER A 1 83 ? 22.370 -0.141 -15.567 1.00 55.19 83 SER A C 1
ATOM 662 O O . SER A 1 83 ? 23.296 0.185 -16.321 1.00 55.19 83 SER A O 1
ATOM 664 N N . ALA A 1 84 ? 22.232 0.318 -14.326 1.00 59.66 84 ALA A N 1
ATOM 665 C CA . ALA A 1 84 ? 23.236 1.047 -13.568 1.00 59.66 84 ALA A CA 1
ATOM 666 C C . ALA A 1 84 ? 23.284 0.516 -12.134 1.00 59.66 84 ALA A C 1
ATOM 668 O O . ALA A 1 84 ? 22.334 -0.095 -11.642 1.00 59.66 84 ALA A O 1
ATOM 669 N N . PHE A 1 85 ? 24.386 0.773 -11.444 1.00 61.00 85 PHE A N 1
ATOM 670 C CA . PHE A 1 85 ? 24.519 0.409 -10.043 1.00 61.00 85 PHE A CA 1
ATOM 671 C C . PHE A 1 85 ? 24.458 1.650 -9.184 1.00 61.00 85 PHE A C 1
ATOM 673 O O . PHE A 1 85 ? 25.132 2.648 -9.451 1.00 61.00 85 PHE A O 1
ATOM 680 N N . LEU A 1 86 ? 23.622 1.565 -8.155 1.00 63.03 86 LEU A N 1
ATOM 681 C CA . LEU A 1 86 ? 23.552 2.558 -7.116 1.00 63.03 86 LEU A CA 1
ATOM 682 C C . LEU A 1 86 ? 24.279 2.039 -5.883 1.00 63.03 86 LEU A C 1
ATOM 684 O O . LEU A 1 86 ? 23.891 1.028 -5.297 1.00 63.03 86 LEU A O 1
ATOM 688 N N . THR A 1 87 ? 25.309 2.762 -5.471 1.00 62.12 87 THR A N 1
ATOM 689 C CA . THR A 1 87 ? 26.021 2.493 -4.223 1.00 62.12 87 THR A CA 1
ATOM 690 C C . THR A 1 87 ? 25.765 3.654 -3.282 1.00 62.12 87 THR A C 1
ATOM 692 O O . THR A 1 87 ? 25.904 4.810 -3.678 1.00 62.12 87 THR A O 1
ATOM 695 N N . HIS A 1 88 ? 25.407 3.389 -2.032 1.00 63.78 88 HIS A N 1
ATOM 696 C CA . HIS A 1 88 ? 25.260 4.448 -1.041 1.00 63.78 88 HIS A CA 1
ATOM 697 C C . HIS A 1 88 ? 25.885 4.074 0.292 1.00 63.78 88 HIS A C 1
ATOM 699 O O . HIS A 1 88 ? 25.915 2.909 0.679 1.00 63.78 88 HIS A O 1
ATOM 705 N N . GLY A 1 89 ? 26.334 5.081 1.030 1.00 63.31 89 GLY A N 1
ATOM 706 C CA . GLY A 1 89 ? 26.947 4.874 2.333 1.00 63.31 89 GLY A CA 1
ATOM 707 C C . GLY A 1 89 ? 27.175 6.171 3.088 1.00 63.31 89 GLY A C 1
ATOM 708 O O . GLY A 1 89 ? 26.911 7.270 2.591 1.00 63.31 89 GLY A O 1
ATOM 709 N N . TRP A 1 90 ? 27.663 6.018 4.312 1.00 64.00 90 TRP A N 1
ATOM 710 C CA . TRP A 1 90 ? 27.917 7.109 5.247 1.00 64.00 90 TRP A CA 1
ATOM 711 C C . TRP A 1 90 ? 29.411 7.387 5.355 1.00 64.00 90 TRP A C 1
ATOM 713 O O . TRP A 1 90 ? 30.208 6.451 5.457 1.00 64.00 90 TRP A O 1
ATOM 723 N N . LEU A 1 91 ? 29.792 8.668 5.349 1.00 62.53 91 LEU A N 1
ATOM 724 C CA . LEU A 1 91 ? 31.167 9.087 5.621 1.00 62.53 91 LEU A CA 1
ATOM 725 C C . LEU A 1 91 ? 31.208 10.131 6.740 1.00 62.53 91 LEU A C 1
ATOM 727 O O . LEU A 1 91 ? 30.579 11.188 6.658 1.00 62.53 91 LEU A O 1
ATOM 731 N N . GLU A 1 92 ? 32.041 9.854 7.742 1.00 56.09 92 GLU A N 1
ATOM 732 C CA . GLU A 1 92 ? 32.507 10.818 8.740 1.00 56.09 92 GLU A CA 1
ATOM 733 C C . GLU A 1 92 ? 33.575 11.727 8.102 1.00 56.09 92 GLU A C 1
ATOM 735 O O . GLU A 1 92 ? 34.774 11.516 8.232 1.00 56.09 92 GLU A O 1
ATOM 740 N N . ALA A 1 93 ? 33.125 12.696 7.306 1.00 48.62 93 ALA A N 1
ATOM 741 C CA . ALA A 1 93 ? 33.868 13.878 6.858 1.00 48.62 93 ALA A CA 1
ATOM 742 C C . ALA A 1 93 ? 35.354 13.712 6.430 1.00 48.62 93 ALA A C 1
ATOM 744 O O . ALA A 1 93 ? 36.298 13.946 7.179 1.00 48.62 93 ALA A O 1
ATOM 745 N N . SER A 1 94 ? 35.556 13.557 5.124 1.00 52.38 94 SER A N 1
ATOM 746 C CA . SER A 1 94 ? 36.243 14.577 4.314 1.00 52.38 94 SER A CA 1
ATOM 747 C C . SER A 1 94 ? 35.492 14.634 2.986 1.00 52.38 94 SER A C 1
ATOM 749 O O . SER A 1 94 ? 35.012 13.590 2.546 1.00 52.38 94 SER A O 1
ATOM 751 N N . ASP A 1 95 ? 35.285 15.821 2.406 1.00 52.00 95 ASP A N 1
ATOM 752 C CA . ASP A 1 95 ? 34.535 15.942 1.151 1.00 52.00 95 ASP A CA 1
ATOM 753 C C . ASP A 1 95 ? 35.149 14.997 0.109 1.00 52.00 95 ASP A C 1
ATOM 755 O O . ASP A 1 95 ? 36.307 15.209 -0.276 1.00 52.00 95 ASP A O 1
ATOM 759 N N . PRO A 1 96 ? 34.435 13.952 -0.360 1.00 50.78 96 PRO A N 1
ATOM 760 C CA . PRO A 1 96 ? 34.900 13.246 -1.533 1.00 50.78 96 PRO A CA 1
ATOM 761 C C . PRO A 1 96 ? 34.933 14.292 -2.635 1.00 50.78 96 PRO A C 1
ATOM 763 O O . PRO A 1 96 ? 33.949 14.996 -2.866 1.00 50.78 96 PRO A O 1
ATOM 766 N N . THR A 1 97 ? 36.095 14.459 -3.259 1.00 49.91 97 THR A N 1
ATOM 767 C CA . THR A 1 97 ? 36.229 15.411 -4.356 1.00 49.91 97 THR A CA 1
ATOM 768 C C . THR A 1 97 ? 35.260 14.956 -5.444 1.00 49.91 97 THR A C 1
ATOM 770 O O . THR A 1 97 ? 35.442 13.848 -5.956 1.00 49.91 97 THR A O 1
ATOM 773 N N . PRO A 1 98 ? 34.214 15.736 -5.780 1.00 46.81 98 PRO A N 1
ATOM 774 C CA . PRO A 1 98 ? 33.321 15.363 -6.861 1.00 46.81 98 PRO A CA 1
ATOM 775 C C . PRO A 1 98 ? 34.181 15.223 -8.111 1.00 46.81 98 PRO A C 1
ATOM 777 O O . PRO A 1 98 ? 34.922 16.150 -8.454 1.00 46.81 98 PRO A O 1
ATOM 780 N N . LEU A 1 99 ? 34.141 14.065 -8.768 1.00 41.78 99 LEU A N 1
ATOM 781 C CA . LEU A 1 99 ? 34.818 13.923 -10.045 1.00 41.78 99 LEU A CA 1
ATOM 782 C C . LEU A 1 99 ? 34.075 14.828 -11.039 1.00 41.78 99 LEU A C 1
ATOM 784 O O . LEU A 1 99 ? 32.963 14.523 -11.465 1.00 41.78 99 LEU A O 1
ATOM 788 N N . CYS A 1 100 ? 34.654 15.987 -11.358 1.00 41.91 100 CYS A N 1
ATOM 789 C CA . CYS A 1 100 ? 34.163 16.821 -12.447 1.00 41.91 100 CYS A CA 1
ATOM 790 C C . CYS A 1 100 ? 34.353 16.044 -13.749 1.00 41.91 100 CYS A C 1
ATOM 792 O O . CYS A 1 100 ? 35.487 15.820 -14.175 1.00 41.91 100 CYS A O 1
ATOM 794 N N . LEU A 1 101 ? 33.250 15.643 -14.381 1.00 42.81 101 LEU A N 1
ATOM 795 C CA . LEU A 1 101 ? 33.302 15.075 -15.721 1.00 42.81 101 LEU A CA 1
ATOM 796 C C . LEU A 1 101 ? 33.902 16.109 -16.689 1.00 42.81 101 LEU A C 1
ATOM 798 O O . LEU A 1 101 ? 33.589 17.303 -16.589 1.00 42.81 101 LEU A O 1
ATOM 802 N N . PRO A 1 102 ? 34.760 15.688 -17.631 1.00 40.56 102 PRO A N 1
ATOM 803 C CA . PRO A 1 102 ? 35.190 16.566 -18.705 1.00 40.56 102 PRO A CA 1
ATOM 804 C C . PRO A 1 102 ? 33.970 16.958 -19.558 1.00 40.56 102 PRO A C 1
ATOM 806 O O . PRO A 1 102 ? 33.004 16.204 -19.686 1.00 40.56 102 PRO A O 1
ATOM 809 N N . ALA A 1 103 ? 33.980 18.181 -20.096 1.00 42.19 103 ALA A N 1
ATOM 810 C CA . ALA A 1 103 ? 32.824 18.809 -20.752 1.00 42.19 103 ALA A CA 1
ATOM 811 C C . ALA A 1 103 ? 32.301 18.061 -22.003 1.00 42.19 103 ALA A C 1
ATOM 813 O O . ALA A 1 103 ? 31.265 18.428 -22.552 1.00 42.19 103 ALA A O 1
ATOM 814 N N . ASP A 1 104 ? 33.022 17.037 -22.456 1.00 42.53 104 ASP A N 1
ATOM 815 C CA . ASP A 1 104 ? 32.759 16.178 -23.607 1.00 42.53 104 ASP A CA 1
ATOM 816 C C . ASP A 1 104 ? 32.239 14.775 -23.236 1.00 42.53 104 ASP A C 1
ATOM 818 O O . ASP A 1 104 ? 32.006 13.960 -24.131 1.00 42.53 104 ASP A O 1
ATOM 822 N N . ALA A 1 105 ? 32.007 14.483 -21.950 1.00 44.56 105 ALA A N 1
ATOM 823 C CA . ALA A 1 105 ? 31.354 13.249 -21.522 1.00 44.56 105 ALA A CA 1
ATOM 824 C C . ALA A 1 105 ? 29.914 13.203 -22.070 1.00 44.56 105 ALA A C 1
ATOM 826 O O . ALA A 1 105 ? 29.010 13.837 -21.542 1.00 44.56 105 ALA A O 1
ATOM 827 N N . ALA A 1 106 ? 29.701 12.464 -23.159 1.00 36.09 106 ALA A N 1
ATOM 828 C CA . ALA A 1 106 ? 28.436 12.412 -23.902 1.00 36.09 106 ALA A CA 1
ATOM 829 C C . ALA A 1 106 ? 27.272 11.711 -23.161 1.00 36.09 106 ALA A C 1
ATOM 831 O O . ALA A 1 106 ? 26.149 11.685 -23.666 1.00 36.09 106 ALA A O 1
ATOM 832 N N . GLU A 1 107 ? 27.523 11.149 -21.975 1.00 46.97 107 GLU A N 1
ATOM 833 C CA . GLU A 1 107 ? 26.558 10.407 -21.161 1.00 46.97 107 GLU A CA 1
ATOM 834 C C . GLU A 1 107 ? 26.266 11.203 -19.873 1.00 46.97 107 GLU A C 1
ATOM 836 O O . GLU A 1 107 ? 27.094 11.266 -18.965 1.00 46.97 107 GLU A O 1
ATOM 841 N N . PHE A 1 108 ? 25.090 11.836 -19.785 1.00 41.81 108 PHE A N 1
ATOM 842 C CA . PHE A 1 108 ? 24.689 12.626 -18.615 1.00 41.81 108 PHE A CA 1
ATOM 843 C C . PHE A 1 108 ? 23.563 11.941 -17.850 1.00 41.81 108 PHE A C 1
ATOM 845 O O . PHE A 1 108 ? 22.557 11.562 -18.447 1.00 41.81 108 PHE A O 1
ATOM 852 N N . LEU A 1 109 ? 23.707 11.873 -16.525 1.00 44.09 109 LEU A N 1
ATOM 853 C CA . LEU A 1 109 ? 22.625 11.579 -15.597 1.00 44.09 109 LEU A CA 1
ATOM 854 C C . LEU A 1 109 ? 22.462 12.769 -14.655 1.00 44.09 109 LEU A C 1
ATOM 856 O O . LEU A 1 109 ? 23.174 12.894 -13.666 1.00 44.09 109 LEU A O 1
ATOM 860 N N . ALA A 1 110 ? 21.523 13.665 -14.952 1.00 42.75 110 ALA A N 1
ATOM 861 C CA . ALA A 1 110 ? 21.130 14.660 -13.963 1.00 42.75 110 ALA A CA 1
ATOM 862 C C . ALA A 1 110 ? 20.254 13.960 -12.926 1.00 42.75 110 ALA A C 1
ATOM 864 O O . ALA A 1 110 ? 19.139 13.556 -13.261 1.00 42.75 110 ALA A O 1
ATOM 865 N N . VAL A 1 111 ? 20.779 13.808 -11.710 1.00 46.78 111 VAL A N 1
ATOM 866 C CA . VAL A 1 111 ? 20.057 13.250 -10.569 1.00 46.78 111 VAL A CA 1
ATOM 867 C C . VAL A 1 111 ? 19.623 14.378 -9.640 1.00 46.78 111 VAL A C 1
ATOM 869 O O . VAL A 1 111 ? 20.457 15.051 -9.039 1.00 46.78 111 VAL A O 1
ATOM 872 N N . GLY A 1 112 ? 18.314 14.579 -9.508 1.00 41.53 112 GLY A N 1
ATOM 873 C CA . GLY A 1 112 ? 17.756 15.342 -8.393 1.00 41.53 112 GLY A CA 1
ATOM 874 C C . GLY A 1 112 ? 17.622 14.439 -7.173 1.00 41.53 112 GLY A C 1
ATOM 875 O O . GLY A 1 112 ? 17.110 13.334 -7.324 1.00 41.53 112 GLY A O 1
ATOM 876 N N . PHE A 1 113 ? 18.068 14.911 -6.008 1.00 47.66 113 PHE A N 1
ATOM 877 C CA . PHE A 1 113 ? 17.878 14.240 -4.723 1.00 47.66 113 PHE A CA 1
ATOM 878 C C . PHE A 1 113 ? 16.896 15.040 -3.876 1.00 47.66 113 PHE A C 1
ATOM 880 O O . PHE A 1 113 ? 17.099 16.233 -3.650 1.00 47.66 113 PHE A O 1
ATOM 887 N N . SER A 1 114 ? 15.854 14.380 -3.386 1.00 46.41 114 SER A N 1
ATOM 888 C CA . SER A 1 114 ? 15.020 14.884 -2.298 1.00 46.41 114 SER A CA 1
ATOM 889 C C . SER A 1 114 ? 15.173 13.965 -1.095 1.00 46.41 114 SER A C 1
ATOM 891 O O . SER A 1 114 ? 15.193 12.745 -1.246 1.00 46.41 114 SER A O 1
ATOM 893 N N . VAL A 1 115 ? 15.301 14.564 0.088 1.00 48.09 115 VAL A N 1
ATOM 894 C CA . VAL A 1 115 ? 15.138 13.867 1.364 1.00 48.09 115 VAL A CA 1
ATOM 895 C C . VAL A 1 115 ? 13.791 14.271 1.916 1.00 48.09 115 VAL A C 1
ATOM 897 O O . VAL A 1 115 ? 13.603 15.427 2.291 1.00 48.09 115 VAL A O 1
ATOM 900 N N . SER A 1 116 ? 12.864 13.329 1.972 1.00 47.84 116 SER A N 1
ATOM 901 C CA . SER A 1 116 ? 11.669 13.472 2.796 1.00 47.84 116 SER A CA 1
ATOM 902 C C . SER A 1 116 ? 11.982 12.855 4.159 1.00 47.84 116 SER A C 1
ATOM 904 O O . SER A 1 116 ? 12.384 11.696 4.185 1.00 47.84 116 SER A O 1
ATOM 906 N N . GLY A 1 117 ? 11.851 13.652 5.230 1.00 44.78 117 GLY A N 1
ATOM 907 C CA . GLY A 1 117 ? 11.861 13.308 6.667 1.00 44.78 117 GLY A CA 1
ATOM 908 C C . GLY A 1 117 ? 12.603 12.044 7.133 1.00 44.78 117 GLY A C 1
ATOM 909 O O . GLY A 1 117 ? 12.285 10.933 6.729 1.00 44.78 117 GLY A O 1
ATOM 910 N N . GLY A 1 118 ? 13.535 12.187 8.080 1.00 46.84 118 GLY A N 1
ATOM 911 C CA . GLY A 1 118 ? 14.053 11.029 8.815 1.00 46.84 118 GLY A CA 1
ATOM 912 C C . GLY A 1 118 ? 12.961 10.448 9.714 1.00 46.84 118 GLY A C 1
ATOM 913 O O . GLY A 1 118 ? 12.473 11.143 10.602 1.00 46.84 118 GLY A O 1
ATOM 914 N N . PHE A 1 119 ? 12.576 9.194 9.485 1.00 53.75 119 PHE A N 1
ATOM 915 C CA . PHE A 1 119 ? 11.677 8.458 10.376 1.00 53.75 119 PHE A CA 1
ATOM 916 C C . PHE A 1 119 ? 12.479 7.368 11.085 1.00 53.75 119 PHE A C 1
ATOM 918 O O . PHE A 1 119 ? 13.127 6.557 10.427 1.00 53.75 119 PHE A O 1
ATOM 925 N N . CYS A 1 120 ? 12.458 7.328 12.415 1.00 53.81 120 CYS A N 1
ATOM 926 C CA . CYS A 1 120 ? 13.011 6.193 13.151 1.00 53.81 120 CYS A CA 1
ATOM 927 C C . CYS A 1 120 ? 11.943 5.106 13.264 1.00 53.81 120 CYS A C 1
ATOM 929 O O . CYS A 1 120 ? 10.839 5.378 13.735 1.00 53.81 120 CYS A O 1
ATOM 931 N N . LEU A 1 121 ? 12.279 3.886 12.848 1.00 63.47 121 LEU A N 1
ATOM 932 C CA . LEU A 1 121 ? 11.517 2.706 13.240 1.00 63.47 121 LEU A CA 1
ATOM 933 C C . LEU A 1 121 ? 11.653 2.552 14.760 1.00 63.47 121 LEU A C 1
ATOM 935 O O . LEU A 1 121 ? 12.726 2.777 15.322 1.00 63.47 121 LEU A O 1
ATOM 939 N N . GLU A 1 122 ? 10.539 2.295 15.437 1.00 62.75 122 GLU A N 1
ATOM 940 C CA . GLU A 1 122 ? 10.470 2.429 16.897 1.00 62.75 122 GLU A CA 1
ATOM 941 C C . GLU A 1 122 ? 11.099 1.230 17.625 1.00 62.75 122 GLU A C 1
ATOM 943 O O . GLU A 1 122 ? 11.455 1.340 18.800 1.00 62.75 122 GLU A O 1
ATOM 948 N N . ASP A 1 123 ? 11.267 0.097 16.933 1.00 69.88 123 ASP A N 1
ATOM 949 C CA . ASP A 1 123 ? 11.785 -1.147 17.495 1.00 69.88 123 ASP A CA 1
ATOM 950 C C . ASP A 1 123 ? 12.486 -2.046 16.455 1.00 69.88 123 ASP A C 1
ATOM 952 O O . ASP A 1 123 ? 12.433 -1.829 15.247 1.00 69.88 123 ASP A O 1
ATOM 956 N N . SER A 1 124 ? 13.146 -3.108 16.926 1.00 69.19 124 SER A N 1
ATOM 957 C CA . SER A 1 124 ? 13.837 -4.070 16.056 1.00 69.19 124 SER A CA 1
ATOM 958 C C . SER A 1 124 ? 12.893 -4.944 15.218 1.00 69.19 124 SER A C 1
ATOM 960 O O . SER A 1 124 ? 13.336 -5.604 14.284 1.00 69.19 124 SER A O 1
ATOM 962 N N . ALA A 1 125 ? 11.611 -5.033 15.588 1.00 72.19 125 ALA A N 1
ATOM 963 C CA . ALA A 1 125 ? 10.638 -5.853 14.868 1.00 72.19 125 ALA A CA 1
ATOM 964 C C . ALA A 1 125 ? 10.184 -5.155 13.580 1.00 72.19 125 ALA A C 1
ATOM 966 O O . ALA A 1 125 ? 10.070 -5.787 12.532 1.00 72.19 125 ALA A O 1
ATOM 967 N N . SER A 1 126 ? 9.976 -3.843 13.652 1.00 72.75 126 SER A N 1
ATOM 968 C CA . SER A 1 126 ? 9.671 -2.996 12.503 1.00 72.75 126 SER A CA 1
ATOM 969 C C . SER A 1 126 ? 10.850 -2.891 11.526 1.00 72.75 126 SER A C 1
ATOM 971 O O . SER A 1 126 ? 10.619 -2.824 10.318 1.00 72.75 126 SER A O 1
ATOM 973 N N . ASP A 1 127 ? 12.091 -2.982 12.012 1.00 70.31 127 ASP A N 1
ATOM 974 C CA . ASP A 1 127 ? 13.296 -3.088 11.174 1.00 70.31 127 ASP A CA 1
ATOM 975 C C . ASP A 1 127 ? 13.387 -4.426 10.404 1.00 70.31 127 ASP A C 1
ATOM 977 O O . ASP A 1 127 ? 13.540 -4.450 9.179 1.00 70.31 127 ASP A O 1
ATOM 981 N N . ASP A 1 128 ? 13.164 -5.561 11.078 1.00 77.75 128 ASP A N 1
ATOM 982 C CA . ASP A 1 128 ? 13.076 -6.876 10.415 1.00 77.75 128 ASP A CA 1
ATOM 983 C C . ASP A 1 128 ? 11.956 -6.907 9.354 1.00 77.75 128 ASP A C 1
ATOM 985 O O . ASP A 1 128 ? 12.152 -7.370 8.225 1.00 77.75 128 ASP A O 1
ATOM 989 N N . ALA A 1 129 ? 10.790 -6.342 9.683 1.00 86.50 129 ALA A N 1
ATOM 990 C CA . ALA A 1 129 ? 9.666 -6.199 8.762 1.00 86.50 129 ALA A CA 1
ATOM 991 C C . ALA A 1 129 ? 10.025 -5.363 7.519 1.00 86.50 129 ALA A C 1
ATOM 993 O O . ALA A 1 129 ? 9.656 -5.737 6.399 1.00 86.50 129 ALA A O 1
ATOM 994 N N . TYR A 1 130 ? 10.775 -4.271 7.693 1.00 81.69 130 TYR A N 1
ATOM 995 C CA . TYR A 1 130 ? 11.271 -3.440 6.598 1.00 81.69 130 TYR A CA 1
ATOM 996 C C . TYR A 1 130 ? 12.156 -4.248 5.636 1.00 81.69 130 TYR A C 1
ATOM 998 O O . TYR A 1 130 ? 11.920 -4.244 4.421 1.00 81.69 130 TYR A O 1
ATOM 1006 N N . HIS A 1 131 ? 13.144 -4.982 6.154 1.00 76.44 131 HIS A N 1
ATOM 1007 C CA . HIS A 1 131 ? 14.070 -5.746 5.317 1.00 76.44 131 H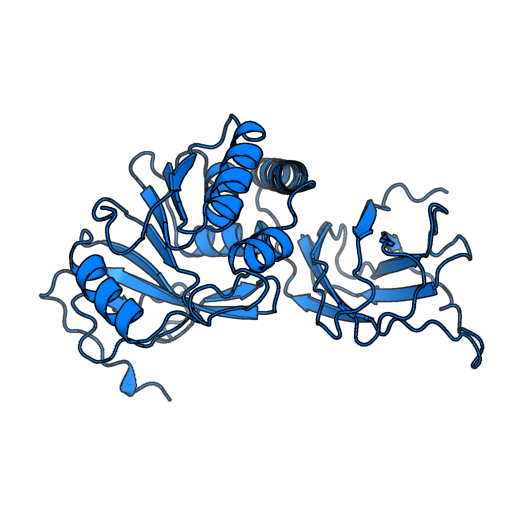IS A CA 1
ATOM 1008 C C . HIS A 1 131 ? 13.368 -6.867 4.546 1.00 76.44 131 HIS A C 1
ATOM 1010 O O . HIS A 1 131 ? 13.532 -6.974 3.325 1.00 76.44 131 HIS A O 1
ATOM 1016 N N . LYS A 1 132 ? 12.511 -7.639 5.224 1.00 84.88 132 LYS A N 1
ATOM 1017 C CA . LYS A 1 132 ? 11.700 -8.695 4.599 1.00 84.88 132 LYS A CA 1
ATOM 1018 C C . LYS A 1 132 ? 10.802 -8.161 3.499 1.00 84.88 132 LYS A C 1
ATOM 1020 O O . LYS A 1 132 ? 10.692 -8.771 2.436 1.00 84.88 132 LYS A O 1
ATOM 1025 N N . PHE A 1 133 ? 10.179 -7.006 3.730 1.00 86.94 133 PHE A N 1
ATOM 1026 C CA . PHE A 1 133 ? 9.352 -6.355 2.728 1.00 86.94 133 PHE A CA 1
ATOM 1027 C C . PHE A 1 133 ? 10.153 -6.092 1.445 1.00 86.94 133 PHE A C 1
ATOM 1029 O O . PHE A 1 133 ? 9.757 -6.533 0.367 1.00 86.94 133 PHE A O 1
ATOM 1036 N N . TYR A 1 134 ? 11.308 -5.429 1.527 1.00 78.69 134 TYR A N 1
ATOM 1037 C CA . TYR A 1 134 ? 12.083 -5.111 0.323 1.00 78.69 134 TYR A CA 1
ATOM 1038 C C . TYR A 1 134 ? 12.710 -6.335 -0.347 1.00 78.69 134 TYR A C 1
ATOM 1040 O O . TYR A 1 134 ? 12.756 -6.385 -1.579 1.00 78.69 134 TYR A O 1
ATOM 1048 N N . GLU A 1 135 ? 13.126 -7.342 0.420 1.00 77.69 135 GLU A N 1
ATOM 1049 C CA . GLU A 1 135 ? 13.585 -8.616 -0.135 1.00 77.69 135 GLU A CA 1
ATOM 1050 C C . GLU A 1 135 ? 12.467 -9.306 -0.930 1.00 77.69 135 GLU A C 1
ATOM 1052 O O . GLU A 1 135 ? 12.674 -9.738 -2.073 1.00 77.69 135 GLU A O 1
ATOM 1057 N N . ALA A 1 136 ? 11.256 -9.347 -0.373 1.00 84.62 136 ALA A N 1
ATOM 1058 C CA . ALA A 1 136 ? 10.107 -9.976 -1.005 1.00 84.62 136 ALA A CA 1
ATOM 1059 C C . ALA A 1 136 ? 9.654 -9.255 -2.283 1.00 84.62 136 ALA A C 1
ATOM 1061 O O . ALA A 1 136 ? 9.126 -9.908 -3.173 1.00 84.62 136 ALA A O 1
ATOM 1062 N N . TYR A 1 137 ? 9.912 -7.952 -2.426 1.00 83.75 137 TYR A N 1
ATOM 1063 C CA . TYR A 1 137 ? 9.599 -7.188 -3.644 1.00 83.75 137 TYR A CA 1
ATOM 1064 C C . TYR A 1 137 ? 10.782 -7.008 -4.609 1.00 83.75 137 TYR A C 1
ATOM 1066 O O . TYR A 1 137 ? 10.613 -6.405 -5.666 1.00 83.75 137 TYR A O 1
ATOM 1074 N N . SER A 1 138 ? 11.969 -7.539 -4.300 1.00 76.19 138 SER A N 1
ATOM 1075 C CA . SER A 1 138 ? 13.206 -7.332 -5.081 1.00 76.19 138 SER A CA 1
ATOM 1076 C C . SER A 1 138 ? 13.125 -7.723 -6.565 1.00 76.19 138 SER A C 1
ATOM 1078 O O . SER A 1 138 ? 13.894 -7.217 -7.378 1.00 76.19 138 SER A O 1
ATOM 1080 N N . PHE A 1 139 ? 12.202 -8.616 -6.926 1.00 75.38 139 PHE A N 1
ATOM 1081 C CA . PHE A 1 139 ? 12.029 -9.139 -8.284 1.00 75.38 139 PHE A CA 1
ATOM 1082 C C . PHE A 1 139 ? 10.830 -8.537 -9.033 1.00 75.38 139 PHE A C 1
ATOM 1084 O O . PHE A 1 139 ? 10.587 -8.909 -10.181 1.00 75.38 139 PHE A O 1
ATOM 1091 N N . VAL A 1 140 ? 10.055 -7.662 -8.386 1.00 79.44 140 VAL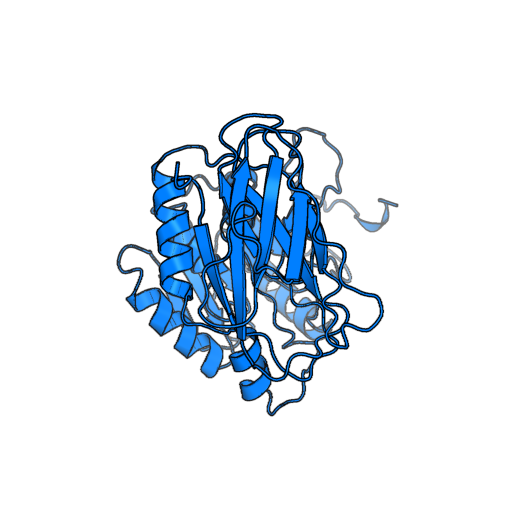 A N 1
ATOM 1092 C CA . VAL A 1 140 ? 8.797 -7.134 -8.920 1.00 79.44 140 VAL A CA 1
ATOM 1093 C C . VAL A 1 140 ? 9.023 -5.738 -9.493 1.00 79.44 140 VAL A C 1
ATOM 1095 O O . VAL A 1 140 ? 9.385 -4.819 -8.767 1.00 79.44 140 VAL A O 1
ATOM 1098 N N . ASP A 1 141 ? 8.756 -5.575 -10.789 1.00 77.94 141 ASP A N 1
ATOM 1099 C CA . ASP A 1 141 ? 8.612 -4.268 -11.443 1.00 77.94 141 ASP A CA 1
ATOM 1100 C C . ASP A 1 141 ? 7.113 -4.009 -11.670 1.00 77.94 141 ASP A C 1
ATOM 1102 O O . ASP A 1 141 ? 6.542 -4.385 -12.697 1.00 77.94 141 ASP A O 1
ATOM 1106 N N . GLY A 1 142 ? 6.444 -3.431 -10.666 1.00 80.38 142 GLY A N 1
ATOM 1107 C CA . GLY A 1 142 ? 4.998 -3.213 -10.706 1.00 80.38 142 GLY A CA 1
ATOM 1108 C C . GLY A 1 142 ? 4.568 -2.226 -11.792 1.00 80.38 142 GLY A C 1
ATOM 1109 O O . GLY A 1 142 ? 3.519 -2.406 -12.413 1.00 80.38 142 GLY A O 1
ATOM 1110 N N . TYR A 1 143 ? 5.412 -1.234 -12.088 1.00 76.94 143 TYR A N 1
ATOM 1111 C CA . TYR A 1 143 ? 5.187 -0.296 -13.184 1.00 76.94 143 TYR A CA 1
ATOM 1112 C C . TYR A 1 143 ? 5.137 -1.010 -14.530 1.00 76.94 143 TYR A C 1
ATOM 1114 O O . TYR A 1 143 ? 4.207 -0.771 -15.304 1.00 76.94 143 TYR A O 1
ATOM 1122 N N . GLN A 1 144 ? 6.082 -1.923 -14.792 1.00 74.50 144 GLN A N 1
ATOM 1123 C CA . GLN A 1 144 ? 6.057 -2.700 -16.030 1.00 74.50 144 GLN A CA 1
ATOM 1124 C C . GLN A 1 144 ? 4.802 -3.533 -16.153 1.00 74.50 144 GLN A C 1
ATOM 1126 O O . GLN A 1 144 ? 4.142 -3.509 -17.188 1.00 74.50 144 GLN A O 1
ATOM 1131 N N . LEU A 1 145 ? 4.490 -4.267 -15.088 1.00 81.38 145 LEU A N 1
ATOM 1132 C CA . LEU A 1 145 ? 3.360 -5.179 -15.071 1.00 81.38 145 LEU A CA 1
ATOM 1133 C C . LEU A 1 145 ? 2.057 -4.427 -15.330 1.00 81.38 145 LEU A C 1
ATOM 1135 O O . LEU A 1 145 ? 1.226 -4.896 -16.104 1.00 81.38 145 LEU A O 1
ATOM 1139 N N . SER A 1 146 ? 1.898 -3.242 -14.735 1.00 84.25 146 SER A N 1
ATOM 1140 C CA . SER A 1 146 ? 0.738 -2.390 -14.984 1.00 84.25 146 SER A CA 1
ATOM 1141 C C . SER A 1 146 ? 0.699 -1.880 -16.426 1.00 84.25 146 SER A C 1
ATOM 1143 O O . SER A 1 146 ? -0.337 -1.973 -17.085 1.00 84.25 146 SER A O 1
ATOM 1145 N N . TYR A 1 147 ? 1.822 -1.379 -16.948 1.00 76.12 147 TYR A N 1
ATOM 1146 C CA . TYR A 1 147 ? 1.903 -0.848 -18.310 1.00 76.12 147 TYR A CA 1
ATOM 1147 C C . TYR A 1 147 ? 1.584 -1.912 -19.374 1.00 76.12 147 TYR A C 1
ATOM 1149 O O . TYR A 1 147 ? 0.798 -1.670 -20.294 1.00 76.12 147 TYR A O 1
ATOM 1157 N N . GLU A 1 148 ? 2.142 -3.114 -19.222 1.00 79.81 148 GLU A N 1
ATOM 1158 C CA . GLU A 1 148 ? 1.883 -4.256 -20.103 1.00 79.81 148 GLU A CA 1
ATOM 1159 C C . GLU A 1 148 ? 0.438 -4.750 -19.992 1.00 79.81 148 GLU A C 1
ATOM 1161 O O . GLU A 1 148 ? -0.206 -4.995 -21.014 1.00 79.81 148 GLU A O 1
ATOM 1166 N N . ALA A 1 149 ? -0.101 -4.845 -18.771 1.00 84.31 149 ALA A N 1
ATOM 1167 C CA . ALA A 1 149 ? -1.483 -5.268 -18.540 1.00 84.31 149 ALA A CA 1
ATOM 1168 C C . ALA A 1 149 ? -2.506 -4.330 -19.196 1.00 84.31 149 ALA A C 1
ATOM 1170 O O . ALA A 1 149 ? -3.594 -4.764 -19.570 1.00 84.31 149 ALA A O 1
ATOM 1171 N N . GLN A 1 150 ? -2.144 -3.060 -19.378 1.00 80.94 150 GLN A N 1
ATOM 1172 C CA . GLN A 1 150 ? -2.962 -2.052 -20.051 1.00 80.94 150 GLN A CA 1
ATOM 1173 C C . GLN A 1 150 ? -2.727 -1.982 -21.572 1.00 80.94 150 GLN A C 1
ATOM 1175 O O . GLN A 1 150 ? -3.224 -1.077 -22.240 1.00 80.94 150 GLN A O 1
ATOM 1180 N N . GLY A 1 151 ? -1.966 -2.916 -22.155 1.00 78.38 151 GLY A N 1
ATOM 1181 C CA . GLY A 1 151 ? -1.690 -2.942 -23.594 1.00 78.38 151 GLY A CA 1
ATOM 1182 C C . GLY A 1 151 ? -0.783 -1.803 -24.073 1.00 78.38 151 GLY A C 1
ATOM 1183 O O . GLY A 1 151 ? -0.837 -1.426 -25.243 1.00 78.38 151 GLY A O 1
ATOM 1184 N N . GLY A 1 152 ? 0.033 -1.236 -23.178 1.00 63.78 152 GLY A N 1
ATOM 1185 C CA . GLY A 1 152 ? 0.974 -0.158 -23.488 1.00 63.78 152 GLY A CA 1
ATOM 1186 C C . GLY A 1 152 ? 0.359 1.246 -23.542 1.00 63.78 152 GLY A C 1
ATOM 1187 O O . GLY A 1 152 ? 1.001 2.179 -24.029 1.00 63.78 152 GLY A O 1
ATOM 1188 N N . CYS A 1 153 ? -0.876 1.419 -23.062 1.00 58.75 153 CYS A N 1
ATOM 1189 C CA . CYS A 1 153 ? -1.557 2.710 -22.966 1.00 58.75 153 CYS A CA 1
ATOM 1190 C C . CYS A 1 153 ? -2.212 2.857 -21.593 1.00 58.75 153 CYS A C 1
ATOM 1192 O O . CYS A 1 153 ? -3.102 2.088 -21.250 1.00 58.75 153 CYS A O 1
ATOM 1194 N N . THR A 1 154 ? -1.813 3.864 -20.819 1.00 61.62 154 THR A N 1
ATOM 1195 C CA . THR A 1 154 ? -2.349 4.068 -19.471 1.00 61.62 154 THR A CA 1
ATOM 1196 C C . THR A 1 154 ? -3.691 4.792 -19.521 1.00 61.62 154 THR A C 1
ATOM 1198 O O . THR A 1 154 ? -3.795 5.885 -20.082 1.00 61.62 154 THR A O 1
ATOM 1201 N N . THR A 1 155 ? -4.724 4.214 -18.910 1.00 69.62 155 THR A N 1
ATOM 1202 C CA . THR A 1 155 ? -5.976 4.941 -18.632 1.00 69.62 155 THR A CA 1
ATOM 1203 C C . THR A 1 155 ? -5.894 5.589 -17.253 1.00 69.62 155 THR A C 1
ATOM 1205 O O . THR A 1 155 ? -5.194 5.080 -16.381 1.00 69.62 155 THR A O 1
ATOM 1208 N N . SER A 1 156 ? -6.598 6.705 -17.024 1.00 70.31 156 SER A N 1
ATOM 1209 C CA . SER A 1 156 ? -6.467 7.454 -15.763 1.00 70.31 156 SER A CA 1
ATOM 1210 C C . SER A 1 156 ? -6.747 6.579 -14.536 1.00 70.31 156 SER A C 1
ATOM 1212 O O . SER A 1 156 ? -5.928 6.545 -13.624 1.00 70.31 156 SER A O 1
ATOM 1214 N N . ALA A 1 157 ? -7.827 5.791 -14.559 1.00 71.62 157 ALA A N 1
ATOM 1215 C CA . ALA A 1 157 ? -8.246 4.929 -13.449 1.00 71.62 157 ALA A CA 1
ATOM 1216 C C . ALA A 1 157 ? -7.240 3.821 -13.092 1.00 71.62 157 ALA A C 1
ATOM 1218 O O . ALA A 1 157 ? -7.261 3.316 -11.977 1.00 71.62 157 ALA A O 1
ATOM 1219 N N . LEU A 1 158 ? -6.375 3.444 -14.036 1.00 76.50 158 LEU A N 1
ATOM 1220 C CA . LEU A 1 158 ? -5.385 2.375 -13.892 1.00 76.50 158 LEU A CA 1
ATOM 1221 C C . LEU A 1 158 ? -3.958 2.933 -13.771 1.00 76.50 158 LEU A C 1
ATOM 1223 O O . LEU A 1 158 ? -2.974 2.220 -13.987 1.00 76.50 158 LEU A O 1
ATOM 1227 N N . THR A 1 159 ? -3.829 4.224 -13.456 1.00 77.12 159 THR A N 1
ATOM 1228 C CA . THR A 1 159 ? -2.530 4.833 -13.167 1.00 77.12 159 THR A CA 1
ATOM 1229 C C . THR A 1 159 ? -1.926 4.139 -11.956 1.00 77.12 159 THR A C 1
ATOM 1231 O O . THR A 1 159 ? -2.510 4.132 -10.877 1.00 77.12 159 THR A O 1
ATOM 1234 N N . TYR A 1 160 ? -0.754 3.545 -12.151 1.00 75.31 160 TYR A N 1
ATOM 1235 C CA . TYR A 1 160 ? -0.079 2.785 -11.112 1.00 75.31 160 TYR A CA 1
ATOM 1236 C C . TYR A 1 160 ? 0.917 3.656 -10.350 1.00 75.31 160 TYR A C 1
ATOM 1238 O O . TYR A 1 160 ? 1.681 4.422 -10.942 1.00 75.31 160 TYR A O 1
ATOM 1246 N N . GLY A 1 161 ? 0.912 3.500 -9.032 1.00 72.12 161 GLY A N 1
ATOM 1247 C CA . GLY A 1 161 ? 1.863 4.098 -8.111 1.00 72.12 161 GLY A CA 1
ATOM 1248 C C . GLY A 1 161 ? 2.263 3.078 -7.056 1.00 72.12 161 GLY A C 1
ATOM 1249 O O . GLY A 1 161 ? 1.476 2.198 -6.714 1.00 72.12 161 GLY A O 1
ATOM 1250 N N . GLU A 1 162 ? 3.485 3.181 -6.544 1.00 77.06 162 GLU A N 1
ATOM 1251 C CA . GLU A 1 162 ? 3.984 2.276 -5.515 1.00 77.06 162 GLU A CA 1
ATOM 1252 C C . GLU A 1 162 ? 4.063 2.968 -4.163 1.00 77.06 162 GLU A C 1
ATOM 1254 O O . GLU A 1 162 ? 4.578 4.079 -4.022 1.00 77.06 162 GLU A O 1
ATOM 1259 N N . SER A 1 163 ? 3.577 2.256 -3.151 1.00 78.69 163 SER A N 1
ATOM 1260 C CA . SER A 1 163 ? 3.723 2.634 -1.754 1.00 78.69 163 SER A CA 1
ATOM 1261 C C . SER A 1 163 ? 4.973 1.994 -1.148 1.00 78.69 163 SER A C 1
ATOM 1263 O O . SER A 1 163 ? 5.360 0.865 -1.481 1.00 78.69 163 SER A O 1
ATOM 1265 N N . HIS A 1 164 ? 5.602 2.712 -0.224 1.00 78.19 164 HIS A N 1
ATOM 1266 C CA . HIS A 1 164 ? 6.808 2.275 0.473 1.00 78.19 164 HIS A CA 1
ATOM 1267 C C . HIS A 1 164 ? 6.528 1.917 1.934 1.00 78.19 164 HIS A C 1
ATOM 1269 O O . HIS A 1 164 ? 5.637 2.492 2.555 1.00 78.19 164 HIS A O 1
ATOM 1275 N N . PHE A 1 165 ? 7.328 0.999 2.489 1.00 81.69 165 PHE A N 1
ATOM 1276 C CA . PHE A 1 165 ? 7.127 0.463 3.840 1.00 81.69 165 PHE A CA 1
ATOM 1277 C C . PHE A 1 165 ? 7.029 1.556 4.909 1.00 81.69 165 PHE A C 1
ATOM 1279 O O . PHE A 1 165 ? 6.045 1.606 5.634 1.00 81.69 165 PHE A O 1
ATOM 1286 N N . VAL A 1 166 ? 8.017 2.455 4.977 1.00 75.62 166 VAL A N 1
ATOM 1287 C CA . VAL A 1 166 ? 8.098 3.480 6.032 1.00 75.62 166 VAL A CA 1
ATOM 1288 C C . VAL A 1 166 ? 6.922 4.463 5.992 1.00 75.62 166 VAL A C 1
ATOM 1290 O O . VAL A 1 166 ? 6.300 4.653 7.035 1.00 75.62 166 VAL A O 1
ATOM 1293 N N . PRO A 1 167 ? 6.543 5.042 4.835 1.00 77.00 167 PRO A N 1
ATOM 1294 C CA . PRO A 1 167 ? 5.331 5.852 4.757 1.00 77.00 167 PRO A CA 1
ATOM 1295 C C . PRO A 1 167 ? 4.077 5.101 5.228 1.00 77.00 167 PRO A C 1
ATOM 1297 O O . PRO A 1 167 ? 3.289 5.650 5.995 1.00 77.00 167 PRO A O 1
ATOM 1300 N N . ILE A 1 168 ? 3.899 3.838 4.821 1.00 86.25 168 ILE A N 1
ATOM 1301 C CA . ILE A 1 168 ? 2.744 3.026 5.236 1.00 86.25 168 ILE A CA 1
ATOM 1302 C C . ILE A 1 168 ? 2.764 2.775 6.746 1.00 86.25 168 ILE A C 1
ATOM 1304 O O . ILE A 1 168 ? 1.747 2.970 7.405 1.00 86.25 168 ILE A O 1
ATOM 1308 N N . TYR A 1 169 ? 3.916 2.389 7.296 1.00 84.25 169 TYR A N 1
ATOM 1309 C CA . TYR A 1 169 ? 4.118 2.221 8.733 1.00 84.25 169 TYR A CA 1
ATOM 1310 C C . TYR A 1 169 ? 3.702 3.487 9.486 1.00 84.25 169 TYR A C 1
ATOM 1312 O O . TYR A 1 169 ? 2.863 3.428 10.379 1.00 84.25 169 TYR A O 1
ATOM 1320 N N . HIS A 1 170 ? 4.211 4.644 9.057 1.00 78.88 170 HIS A N 1
ATOM 1321 C CA . HIS A 1 170 ? 3.907 5.926 9.678 1.00 78.88 170 HIS A CA 1
ATOM 1322 C C . HIS A 1 170 ? 2.410 6.259 9.634 1.00 78.88 170 HIS A C 1
ATOM 1324 O O . HIS A 1 170 ? 1.831 6.606 10.663 1.00 78.88 170 HIS A O 1
ATOM 1330 N N . LEU A 1 171 ? 1.767 6.092 8.473 1.00 82.94 171 LEU A N 1
ATOM 1331 C CA . LEU A 1 171 ? 0.326 6.295 8.316 1.00 82.94 171 LEU A CA 1
ATOM 1332 C C . LEU A 1 171 ? -0.477 5.428 9.293 1.00 82.94 171 LEU A C 1
ATOM 1334 O O . LEU A 1 171 ? -1.377 5.927 9.965 1.00 82.94 171 LEU A O 1
ATOM 1338 N N . LEU A 1 172 ? -0.167 4.134 9.376 1.00 86.12 172 LEU A N 1
ATOM 1339 C CA . LEU A 1 172 ? -0.899 3.204 10.236 1.00 86.12 172 LEU A CA 1
ATOM 1340 C C . LEU A 1 172 ? -0.653 3.477 11.726 1.00 86.12 172 LEU A C 1
ATOM 1342 O O . LEU A 1 172 ? -1.595 3.397 12.517 1.00 86.12 172 LEU A O 1
ATOM 1346 N N . SER A 1 173 ? 0.559 3.888 12.105 1.00 82.06 173 SER A N 1
ATOM 1347 C CA . SER A 1 173 ? 0.853 4.349 13.466 1.00 82.06 173 SER A CA 1
ATOM 1348 C C . SER A 1 173 ? 0.056 5.610 13.821 1.00 82.06 173 SER A C 1
ATOM 1350 O O . SER A 1 173 ? -0.546 5.677 14.893 1.00 82.06 173 SER A O 1
ATOM 1352 N N . MET A 1 174 ? -0.031 6.588 12.908 1.00 78.44 174 MET A N 1
ATOM 1353 C CA . MET A 1 174 ? -0.834 7.807 13.101 1.00 78.44 174 MET A CA 1
ATOM 1354 C C . MET A 1 174 ? -2.328 7.523 13.209 1.00 78.44 174 MET A C 1
ATOM 1356 O O . MET A 1 174 ? -3.024 8.161 13.994 1.00 78.44 174 MET A O 1
ATOM 1360 N N . LEU A 1 175 ? -2.826 6.552 12.442 1.00 78.38 175 LEU A N 1
ATOM 1361 C CA . LEU A 1 175 ? -4.219 6.126 12.514 1.00 78.38 175 LEU A CA 1
ATOM 1362 C C . LEU A 1 175 ? -4.576 5.503 13.866 1.00 78.38 175 LEU A C 1
ATOM 1364 O O . LEU A 1 175 ? -5.752 5.209 14.069 1.00 78.38 175 LEU A O 1
ATOM 1368 N N . GLN A 1 176 ? -3.607 5.300 14.771 1.00 72.12 176 GLN A N 1
ATOM 1369 C CA . GLN A 1 176 ? -3.786 4.589 16.036 1.00 72.12 176 GLN A CA 1
ATOM 1370 C C . GLN A 1 176 ? -4.490 3.262 15.784 1.00 72.12 176 GLN A C 1
ATOM 1372 O O . GLN A 1 176 ? -5.504 2.918 16.397 1.00 72.12 176 GLN A O 1
ATOM 1377 N N . VAL A 1 177 ? -4.009 2.532 14.779 1.00 66.19 177 VAL A N 1
ATOM 1378 C CA . VAL A 1 177 ? -4.460 1.169 14.570 1.00 66.19 177 VAL A CA 1
ATOM 1379 C C . VAL A 1 177 ? -3.989 0.403 15.797 1.00 66.19 177 VAL A C 1
ATOM 1381 O O . VAL A 1 177 ? -2.826 0.033 15.884 1.00 66.19 177 VAL A O 1
ATOM 1384 N N . GLU A 1 178 ? -4.894 0.160 16.754 1.00 56.88 178 GLU A N 1
ATOM 1385 C CA . GLU A 1 178 ? -4.612 -0.693 17.920 1.00 56.88 178 GLU A CA 1
ATOM 1386 C C . GLU A 1 178 ? -4.223 -2.120 17.495 1.00 56.88 178 GLU A C 1
ATOM 1388 O O . GLU A 1 178 ? -3.862 -2.934 18.343 1.00 56.88 178 GLU A O 1
ATOM 1393 N N . ALA A 1 179 ? -4.284 -2.409 16.182 1.00 57.41 179 ALA A N 1
ATOM 1394 C CA . ALA A 1 179 ? -3.937 -3.663 15.540 1.00 57.41 179 ALA A CA 1
ATOM 1395 C C . ALA A 1 179 ? -4.501 -4.802 16.376 1.00 57.41 179 ALA A C 1
ATOM 1397 O O . ALA A 1 179 ? -3.800 -5.723 16.779 1.00 57.41 179 ALA A O 1
ATOM 1398 N N . THR A 1 180 ? -5.780 -4.693 16.730 1.00 61.72 180 THR A N 1
ATOM 1399 C CA . THR A 1 180 ? -6.421 -5.771 17.460 1.00 61.72 180 THR A CA 1
ATOM 1400 C C . THR A 1 180 ? -6.673 -6.901 16.472 1.00 61.72 180 THR A C 1
ATOM 1402 O O . THR A 1 180 ? -6.898 -6.663 15.286 1.00 61.72 180 THR A O 1
ATOM 1405 N N . ALA A 1 181 ? -6.711 -8.146 16.948 1.00 61.56 181 ALA A N 1
ATOM 1406 C CA . ALA A 1 181 ? -6.993 -9.305 16.093 1.00 61.56 181 ALA A CA 1
ATOM 1407 C C . ALA A 1 181 ? -8.347 -9.219 15.340 1.00 61.56 181 ALA A C 1
ATOM 1409 O O . ALA A 1 181 ? -8.620 -10.028 14.451 1.00 61.56 181 ALA A O 1
ATOM 1410 N N . GLY A 1 182 ? -9.221 -8.274 15.711 1.00 74.19 182 GLY A N 1
ATOM 1411 C CA . GLY A 1 182 ? -10.498 -8.025 15.050 1.00 74.19 182 GLY A CA 1
ATOM 1412 C C . GLY A 1 182 ? -10.413 -7.099 13.835 1.00 74.19 182 GLY A C 1
ATOM 1413 O O . GLY A 1 182 ? -11.274 -7.202 12.956 1.00 74.19 182 GLY A O 1
ATOM 1414 N N . ASP A 1 183 ? -9.394 -6.241 13.755 1.00 88.75 183 ASP A N 1
ATOM 1415 C CA . ASP A 1 183 ? -9.293 -5.224 12.711 1.00 88.75 183 ASP A CA 1
ATOM 1416 C C . ASP A 1 183 ? -8.998 -5.831 11.337 1.00 88.75 183 ASP A C 1
ATOM 1418 O O . ASP A 1 183 ? -8.282 -6.830 11.203 1.00 88.75 183 ASP A O 1
ATOM 1422 N N . LEU A 1 184 ? -9.594 -5.222 10.312 1.00 94.12 184 LEU A N 1
ATOM 1423 C CA . LEU A 1 184 ? -9.403 -5.582 8.915 1.00 94.12 184 LEU A CA 1
ATOM 1424 C C . LEU A 1 184 ? -9.090 -4.317 8.121 1.00 94.12 184 LEU A C 1
ATOM 1426 O O . LEU A 1 184 ? -9.946 -3.437 7.988 1.00 94.12 184 LEU A O 1
ATOM 1430 N N . LEU A 1 185 ? -7.875 -4.267 7.581 1.00 96.31 185 LEU A N 1
ATOM 1431 C CA . LEU A 1 185 ? -7.464 -3.288 6.589 1.00 96.31 185 LEU A CA 1
ATOM 1432 C C . LEU A 1 185 ? -7.752 -3.826 5.189 1.00 96.31 185 LEU A C 1
ATOM 1434 O O . LEU A 1 185 ? -7.292 -4.914 4.839 1.00 96.31 185 LEU A O 1
ATOM 1438 N N . VAL A 1 186 ? -8.475 -3.053 4.383 1.00 98.06 186 VAL A N 1
ATOM 1439 C CA . VAL A 1 186 ? -8.730 -3.346 2.969 1.00 98.06 186 VAL A CA 1
ATOM 1440 C C . VAL A 1 186 ? -8.092 -2.277 2.091 1.00 98.06 186 VAL A C 1
ATOM 1442 O O . VAL A 1 186 ? -8.341 -1.091 2.285 1.00 98.06 186 VAL A O 1
ATOM 1445 N N . ASP A 1 187 ? -7.301 -2.704 1.112 1.00 97.75 187 ASP A N 1
ATOM 1446 C CA . ASP A 1 187 ? -6.692 -1.847 0.092 1.00 97.75 187 ASP A CA 1
ATOM 1447 C C . ASP A 1 187 ? -7.408 -2.022 -1.254 1.00 97.75 187 ASP A C 1
ATOM 1449 O O . ASP A 1 187 ? -7.493 -3.133 -1.795 1.00 97.75 187 ASP A O 1
ATOM 1453 N N . LEU A 1 188 ? -7.963 -0.923 -1.762 1.00 97.12 188 LEU A N 1
ATOM 1454 C CA . LEU A 1 188 ? -8.782 -0.864 -2.967 1.00 97.12 188 LEU A CA 1
ATOM 1455 C C . LEU A 1 188 ? -7.924 -0.455 -4.172 1.00 97.12 188 LEU A C 1
ATOM 1457 O O . LEU A 1 188 ? -7.574 0.716 -4.322 1.00 97.12 188 LEU A O 1
ATOM 1461 N N . GLY A 1 189 ? -7.634 -1.411 -5.058 1.00 95.50 189 GLY A N 1
ATOM 1462 C CA . GLY A 1 189 ? -6.646 -1.234 -6.127 1.00 95.50 189 GLY A CA 1
ATOM 1463 C C . GLY A 1 189 ? -5.235 -1.540 -5.631 1.00 95.50 189 GLY A C 1
ATOM 1464 O O . GLY A 1 189 ? -4.321 -0.737 -5.795 1.00 95.50 189 GLY A O 1
ATOM 1465 N N . SER A 1 190 ? -5.076 -2.692 -4.973 1.00 96.25 190 SER A N 1
ATOM 1466 C CA . SER A 1 190 ? -3.867 -3.025 -4.208 1.00 96.25 190 SER A CA 1
ATOM 1467 C C . SER A 1 190 ? -2.598 -3.236 -5.039 1.00 96.25 190 SER A C 1
ATOM 1469 O O . SER A 1 190 ? -1.500 -3.364 -4.487 1.00 96.25 190 SER A O 1
ATOM 1471 N N . GLY A 1 191 ? -2.713 -3.288 -6.368 1.00 95.31 191 GLY A N 1
ATOM 1472 C CA . GLY A 1 191 ? -1.591 -3.422 -7.277 1.00 95.31 191 GLY A CA 1
ATOM 1473 C C . GLY A 1 191 ? -0.799 -4.698 -7.015 1.00 95.31 191 GLY A C 1
ATOM 1474 O O . GLY A 1 191 ? -1.333 -5.805 -7.027 1.00 95.31 191 GLY A O 1
ATOM 1475 N N . THR A 1 192 ? 0.501 -4.549 -6.759 1.00 95.19 192 THR A N 1
ATOM 1476 C CA . THR A 1 192 ? 1.375 -5.673 -6.386 1.00 95.19 192 THR A CA 1
ATOM 1477 C C . THR A 1 192 ? 1.265 -6.063 -4.905 1.00 95.19 192 THR A C 1
ATOM 1479 O O . THR A 1 192 ? 2.025 -6.907 -4.445 1.00 95.19 192 THR A O 1
ATOM 1482 N N . GLY A 1 193 ? 0.319 -5.489 -4.154 1.00 96.06 193 GLY A N 1
ATOM 1483 C CA . GLY A 1 193 ? 0.034 -5.820 -2.755 1.00 96.06 193 GLY A CA 1
ATOM 1484 C C . GLY A 1 193 ? 0.933 -5.115 -1.737 1.00 96.06 193 GLY A C 1
ATOM 1485 O O . GLY A 1 193 ? 0.987 -5.530 -0.579 1.00 96.06 193 GLY A O 1
ATOM 1486 N N . ARG A 1 194 ? 1.668 -4.068 -2.140 1.00 94.38 194 ARG A N 1
ATOM 1487 C CA . ARG A 1 194 ? 2.694 -3.418 -1.300 1.00 94.38 194 ARG A CA 1
ATOM 1488 C C . ARG A 1 194 ? 2.130 -2.867 0.004 1.00 94.38 194 ARG A C 1
ATOM 1490 O O . ARG A 1 194 ? 2.728 -3.084 1.053 1.00 94.38 194 ARG A O 1
ATOM 1497 N N . LEU A 1 195 ? 0.977 -2.202 -0.039 1.00 94.81 195 LEU A N 1
ATOM 1498 C CA . LEU A 1 195 ? 0.388 -1.596 1.152 1.00 94.81 195 LEU A CA 1
ATOM 1499 C C . LEU A 1 195 ? -0.025 -2.643 2.179 1.00 94.81 195 LEU A C 1
ATOM 1501 O O . LEU A 1 195 ? 0.422 -2.604 3.322 1.00 94.81 195 LEU A O 1
ATOM 1505 N N . VAL A 1 196 ? -0.820 -3.616 1.748 1.00 96.50 196 VAL A N 1
ATOM 1506 C CA . VAL A 1 196 ? -1.314 -4.693 2.611 1.00 96.50 196 VAL A CA 1
ATOM 1507 C C . VAL A 1 196 ? -0.199 -5.619 3.102 1.00 96.50 196 VAL A C 1
ATOM 1509 O O . VAL A 1 196 ? -0.281 -6.117 4.220 1.00 96.50 196 VAL A O 1
ATOM 1512 N N . ALA A 1 197 ? 0.873 -5.809 2.326 1.00 96.12 197 ALA A N 1
ATOM 1513 C CA . ALA A 1 197 ? 2.052 -6.549 2.772 1.00 96.12 197 ALA A CA 1
ATOM 1514 C C . ALA A 1 197 ? 2.842 -5.787 3.847 1.00 96.12 197 ALA A C 1
ATOM 1516 O O . ALA A 1 197 ? 3.191 -6.374 4.868 1.00 96.12 197 ALA A O 1
ATOM 1517 N N . ALA A 1 198 ? 3.098 -4.489 3.650 1.00 93.00 198 ALA A N 1
ATOM 1518 C CA . ALA A 1 198 ? 3.770 -3.667 4.656 1.00 93.00 198 ALA A CA 1
ATOM 1519 C C . ALA A 1 198 ? 2.950 -3.599 5.952 1.00 93.00 198 ALA A C 1
ATOM 1521 O O . ALA A 1 198 ? 3.501 -3.792 7.031 1.00 93.00 198 ALA A O 1
ATOM 1522 N N . ALA A 1 199 ? 1.632 -3.405 5.837 1.00 93.56 199 ALA A N 1
ATOM 1523 C CA . ALA A 1 199 ? 0.708 -3.395 6.966 1.00 93.56 199 ALA A CA 1
ATOM 1524 C C . ALA A 1 199 ? 0.742 -4.716 7.750 1.00 93.56 199 ALA A C 1
ATOM 1526 O O . ALA A 1 199 ? 0.910 -4.700 8.966 1.00 93.56 199 ALA A O 1
ATOM 1527 N N . ALA A 1 200 ? 0.647 -5.855 7.059 1.00 93.75 200 ALA A N 1
ATOM 1528 C CA . ALA A 1 200 ? 0.646 -7.171 7.694 1.00 93.75 200 ALA A CA 1
ATOM 1529 C C . ALA A 1 200 ? 1.982 -7.521 8.374 1.00 93.75 200 ALA A C 1
ATOM 1531 O O . ALA A 1 200 ? 1.982 -8.247 9.366 1.00 93.75 200 ALA A O 1
ATOM 1532 N N . LEU A 1 201 ? 3.110 -7.024 7.853 1.00 92.81 201 LEU A N 1
ATOM 1533 C CA . LEU A 1 201 ? 4.429 -7.214 8.466 1.00 92.81 201 LEU A CA 1
ATOM 1534 C C . LEU A 1 201 ? 4.641 -6.299 9.676 1.00 92.81 201 LEU A C 1
ATOM 1536 O O . LEU A 1 201 ? 5.128 -6.750 10.707 1.00 92.81 201 LEU A O 1
ATOM 1540 N N . ALA A 1 202 ? 4.262 -5.026 9.555 1.00 89.25 202 ALA A N 1
ATOM 1541 C CA . ALA A 1 202 ? 4.409 -4.040 10.621 1.00 89.25 202 ALA A CA 1
ATOM 1542 C C . ALA A 1 202 ? 3.445 -4.273 11.794 1.00 89.25 202 ALA A C 1
ATOM 1544 O O . ALA A 1 202 ? 3.788 -4.002 12.941 1.00 89.25 202 ALA A O 1
ATOM 1545 N N . PHE A 1 203 ? 2.242 -4.783 11.514 1.00 89.62 203 PHE A N 1
ATOM 1546 C CA . PHE A 1 203 ? 1.175 -4.972 12.493 1.00 89.62 203 PHE A CA 1
ATOM 1547 C C . PHE A 1 203 ? 0.648 -6.416 12.422 1.00 89.62 203 PHE A C 1
ATOM 1549 O O . PHE A 1 203 ? -0.413 -6.653 11.847 1.00 89.62 203 PHE A O 1
ATOM 1556 N N . PRO A 1 204 ? 1.339 -7.406 13.023 1.00 86.62 204 PRO A N 1
ATOM 1557 C CA . PRO A 1 204 ? 1.053 -8.835 12.812 1.00 86.62 204 PRO A CA 1
ATOM 1558 C C . PRO A 1 204 ? -0.356 -9.303 13.210 1.00 86.62 204 PRO A C 1
ATOM 1560 O O . PRO A 1 204 ? -0.820 -10.356 12.773 1.00 86.62 204 PRO A O 1
ATOM 1563 N N . LEU A 1 205 ? -1.035 -8.546 14.072 1.00 88.19 205 LEU A N 1
ATOM 1564 C CA . LEU A 1 205 ? -2.406 -8.818 14.506 1.00 88.19 205 LEU A CA 1
ATOM 1565 C C . LEU A 1 205 ? -3.466 -8.239 13.553 1.00 88.19 205 LEU A C 1
ATOM 1567 O O . LEU A 1 205 ? -4.622 -8.660 13.606 1.00 88.19 205 LEU A O 1
ATOM 1571 N N . LEU A 1 206 ? -3.089 -7.301 12.680 1.00 90.19 206 LEU A N 1
ATOM 1572 C CA . LEU A 1 206 ? -3.974 -6.696 11.693 1.00 90.19 206 LEU A CA 1
ATOM 1573 C C . LEU A 1 206 ? -4.199 -7.672 10.537 1.00 90.19 206 LEU A C 1
ATOM 1575 O O . LEU A 1 206 ? -3.261 -8.105 9.865 1.00 90.19 206 LEU A O 1
ATOM 1579 N N . ARG A 1 207 ? -5.463 -7.995 10.255 1.00 92.88 207 ARG A N 1
ATOM 1580 C CA . ARG A 1 207 ? -5.804 -8.722 9.029 1.00 92.88 207 ARG A CA 1
ATOM 1581 C C . ARG A 1 207 ? -5.771 -7.742 7.869 1.00 92.88 207 ARG A C 1
ATOM 1583 O O . ARG A 1 207 ? -6.339 -6.657 7.967 1.00 92.88 207 ARG A O 1
ATOM 1590 N N . CYS A 1 208 ? -5.135 -8.127 6.773 1.00 95.94 208 CYS A N 1
ATOM 1591 C CA . CYS A 1 208 ? -5.006 -7.272 5.599 1.00 95.94 208 CYS A CA 1
ATOM 1592 C C . CYS A 1 208 ? -5.611 -7.961 4.376 1.00 95.94 208 CYS A C 1
ATOM 1594 O O . CYS A 1 208 ? -5.368 -9.146 4.156 1.00 95.94 208 CYS A O 1
ATOM 1596 N N . ARG A 1 209 ? -6.373 -7.229 3.563 1.00 98.12 209 ARG A N 1
ATOM 1597 C CA . ARG A 1 209 ? -6.943 -7.712 2.301 1.00 98.12 209 ARG A CA 1
ATOM 1598 C C . ARG A 1 209 ? -6.658 -6.723 1.176 1.00 98.12 209 ARG A C 1
ATOM 1600 O O . ARG A 1 209 ? -7.073 -5.575 1.252 1.00 98.12 209 ARG A O 1
ATOM 1607 N N . GLY A 1 210 ? -5.985 -7.169 0.123 1.00 98.31 210 GLY A N 1
ATOM 1608 C CA . GLY A 1 210 ? -5.811 -6.392 -1.107 1.00 98.31 210 GLY A CA 1
ATOM 1609 C C . GLY A 1 210 ? -6.784 -6.847 -2.189 1.00 98.31 210 GLY A C 1
ATOM 1610 O O . GLY A 1 210 ? -6.890 -8.049 -2.437 1.00 98.31 210 GLY A O 1
ATOM 1611 N N . ILE A 1 211 ? -7.484 -5.910 -2.829 1.00 98.56 211 ILE A N 1
ATOM 1612 C CA . ILE A 1 211 ? -8.347 -6.178 -3.988 1.00 98.56 211 ILE A CA 1
ATOM 1613 C C . ILE A 1 211 ? -7.713 -5.511 -5.206 1.00 98.56 211 ILE A C 1
ATOM 1615 O O . ILE A 1 211 ? -7.484 -4.303 -5.199 1.00 98.56 211 ILE A O 1
ATOM 1619 N N . GLU A 1 212 ? -7.399 -6.286 -6.239 1.00 97.81 212 GLU A N 1
ATOM 1620 C CA . GLU A 1 212 ? -6.759 -5.796 -7.464 1.00 97.81 212 GLU A CA 1
ATOM 1621 C C . GLU A 1 212 ? -7.505 -6.298 -8.701 1.00 97.81 212 GLU A C 1
ATOM 1623 O O . GLU A 1 212 ? -7.860 -7.472 -8.774 1.00 97.81 212 GLU A O 1
ATOM 1628 N N . LEU A 1 213 ? -7.712 -5.415 -9.680 1.00 96.31 213 LEU A N 1
ATOM 1629 C CA . LEU A 1 213 ? -8.456 -5.714 -10.902 1.00 96.31 213 LEU A CA 1
ATOM 1630 C C . LEU A 1 213 ? -7.573 -6.364 -11.976 1.00 96.31 213 LEU A C 1
ATOM 1632 O O . LEU A 1 213 ? -8.037 -7.233 -12.715 1.00 96.31 213 LEU A O 1
ATOM 1636 N N . LEU A 1 214 ? -6.312 -5.938 -12.093 1.00 94.94 214 LEU A N 1
ATOM 1637 C CA . LEU A 1 214 ? -5.390 -6.375 -13.135 1.00 94.94 214 LEU A CA 1
ATOM 1638 C C . LEU A 1 214 ? -4.738 -7.722 -12.766 1.00 94.94 214 LEU A C 1
ATOM 1640 O O . LEU A 1 214 ? -3.939 -7.788 -11.825 1.00 94.94 214 LEU A O 1
ATOM 1644 N N . PRO A 1 215 ? -4.973 -8.802 -13.544 1.00 96.44 215 PRO A N 1
ATOM 1645 C CA . PRO A 1 215 ? -4.460 -10.134 -13.212 1.00 96.44 215 PRO A CA 1
ATOM 1646 C C . PRO A 1 215 ? -2.933 -10.219 -13.092 1.00 96.44 215 PRO A C 1
ATOM 1648 O O . PRO A 1 215 ? -2.426 -10.997 -12.284 1.00 96.44 215 PRO A O 1
ATOM 1651 N N . ALA A 1 216 ? -2.191 -9.429 -13.877 1.00 94.88 216 ALA A N 1
ATOM 1652 C CA . ALA A 1 216 ? -0.727 -9.419 -13.844 1.00 94.88 216 ALA A CA 1
ATOM 1653 C C . ALA A 1 216 ? -0.182 -8.877 -12.511 1.00 94.88 216 ALA A C 1
ATOM 1655 O O . ALA A 1 216 ? 0.695 -9.498 -11.908 1.00 94.88 216 ALA A O 1
ATOM 1656 N N . LEU A 1 217 ? -0.747 -7.768 -12.019 1.00 95.62 217 LEU A N 1
ATOM 1657 C CA . LEU A 1 217 ? -0.379 -7.176 -10.731 1.00 95.62 217 LEU A CA 1
ATOM 1658 C C . LEU A 1 217 ? -0.774 -8.095 -9.572 1.00 95.62 217 LEU A C 1
ATOM 1660 O O . LEU A 1 217 ? 0.058 -8.394 -8.716 1.00 95.62 217 LEU A O 1
ATOM 1664 N N . HIS A 1 218 ? -1.992 -8.642 -9.613 1.00 97.75 218 HIS A N 1
ATOM 1665 C CA . HIS A 1 218 ? -2.457 -9.611 -8.623 1.00 97.75 218 HIS A CA 1
ATOM 1666 C C . HIS A 1 218 ? -1.566 -10.865 -8.563 1.00 97.75 218 HIS A C 1
ATOM 1668 O O . HIS A 1 218 ? -1.233 -11.356 -7.485 1.00 97.75 218 HIS A O 1
ATOM 1674 N N . THR A 1 219 ? -1.127 -11.379 -9.716 1.00 97.62 219 THR A N 1
ATOM 1675 C CA . THR A 1 219 ? -0.218 -12.535 -9.771 1.00 97.62 219 THR A CA 1
ATOM 1676 C C . THR A 1 219 ? 1.122 -12.223 -9.107 1.00 97.62 219 THR A C 1
ATOM 1678 O O . THR A 1 219 ? 1.626 -13.045 -8.341 1.00 97.62 219 THR A O 1
ATOM 1681 N N . ALA A 1 220 ? 1.684 -11.034 -9.343 1.00 95.31 220 ALA A N 1
ATOM 1682 C CA . ALA A 1 220 ? 2.894 -10.596 -8.651 1.00 95.31 220 ALA A CA 1
ATOM 1683 C C . ALA A 1 220 ? 2.664 -10.465 -7.136 1.00 95.31 220 ALA A C 1
ATOM 1685 O O . ALA A 1 220 ? 3.495 -10.928 -6.359 1.00 95.31 220 ALA A O 1
ATOM 1686 N N . ALA A 1 221 ? 1.508 -9.948 -6.707 1.00 97.00 221 ALA A N 1
ATOM 1687 C CA . ALA A 1 221 ? 1.146 -9.879 -5.292 1.00 97.00 221 ALA A CA 1
ATOM 1688 C C . ALA A 1 221 ? 1.119 -11.266 -4.625 1.00 97.00 221 ALA A C 1
ATOM 1690 O O . ALA A 1 221 ? 1.652 -11.442 -3.528 1.00 97.00 221 ALA A O 1
ATOM 1691 N N . LEU A 1 222 ? 0.568 -12.283 -5.300 1.00 97.50 222 LEU A N 1
ATOM 1692 C CA . LEU A 1 222 ? 0.587 -13.669 -4.814 1.00 97.50 222 LEU A CA 1
ATOM 1693 C C . LEU A 1 222 ? 2.014 -14.228 -4.703 1.00 97.50 222 LEU A C 1
ATOM 1695 O O . LEU A 1 222 ? 2.326 -14.925 -3.735 1.00 97.50 222 LEU A O 1
ATOM 1699 N N . GLN A 1 223 ? 2.887 -13.919 -5.667 1.00 95.75 223 GLN A N 1
ATOM 1700 C CA . GLN A 1 223 ? 4.293 -14.332 -5.635 1.00 95.75 223 GLN A CA 1
ATOM 1701 C C . GLN A 1 223 ? 5.053 -13.673 -4.480 1.00 95.75 223 GLN A C 1
ATOM 1703 O O . GLN A 1 223 ? 5.835 -14.346 -3.809 1.00 95.75 223 GLN A O 1
ATOM 1708 N N . THR A 1 224 ? 4.800 -12.391 -4.213 1.00 92.88 224 THR A N 1
ATOM 1709 C CA . THR A 1 224 ? 5.378 -11.683 -3.066 1.00 92.88 224 THR A CA 1
ATOM 1710 C C . THR A 1 224 ? 4.848 -12.243 -1.748 1.00 92.88 224 THR A C 1
ATOM 1712 O O . THR A 1 224 ? 5.637 -12.554 -0.859 1.00 92.88 224 THR A O 1
ATOM 1715 N N . LYS A 1 225 ? 3.533 -12.475 -1.631 1.00 95.44 225 LYS A N 1
ATOM 1716 C CA . LYS A 1 225 ? 2.927 -13.110 -0.450 1.00 95.44 225 LYS A CA 1
ATOM 1717 C C . LYS A 1 225 ? 3.561 -14.470 -0.141 1.00 95.44 225 LYS A C 1
ATOM 1719 O O . LYS A 1 225 ? 3.789 -14.781 1.020 1.00 95.44 225 LYS A O 1
ATOM 1724 N N . ALA A 1 226 ? 3.888 -15.273 -1.156 1.00 95.38 226 ALA A N 1
ATOM 1725 C CA . ALA A 1 226 ? 4.550 -16.565 -0.955 1.00 95.38 226 ALA A CA 1
ATOM 1726 C C . ALA A 1 226 ? 5.950 -16.450 -0.316 1.00 95.38 226 ALA A C 1
ATOM 1728 O O . ALA A 1 226 ? 6.438 -17.424 0.253 1.00 95.38 226 ALA A O 1
ATOM 1729 N N . ARG A 1 227 ? 6.586 -15.274 -0.393 1.00 94.00 227 ARG A N 1
ATOM 1730 C CA . ARG A 1 227 ? 7.857 -14.959 0.278 1.00 94.00 227 ARG A CA 1
ATOM 1731 C C . ARG A 1 227 ? 7.681 -14.349 1.671 1.00 94.00 227 ARG A C 1
ATOM 1733 O O . ARG A 1 227 ? 8.675 -14.168 2.359 1.00 94.00 227 ARG A O 1
ATOM 1740 N N . LEU A 1 228 ? 6.443 -14.059 2.076 1.00 92.81 228 LEU A N 1
ATOM 1741 C CA . LEU A 1 228 ? 6.069 -13.470 3.365 1.00 92.81 228 LEU A CA 1
ATOM 1742 C C . LEU A 1 228 ? 5.072 -14.390 4.101 1.00 92.81 228 LEU A C 1
ATOM 1744 O O . LEU A 1 228 ? 3.923 -13.999 4.326 1.00 92.81 228 LEU A O 1
ATOM 1748 N N . PRO A 1 229 ? 5.444 -15.646 4.415 1.00 87.62 229 PRO A N 1
ATOM 1749 C CA . PRO A 1 229 ? 4.521 -16.639 4.970 1.00 87.62 229 PRO A CA 1
ATOM 1750 C C . PRO A 1 229 ? 3.920 -16.255 6.333 1.00 87.62 229 PRO A C 1
ATOM 1752 O O . PRO A 1 229 ? 2.884 -16.798 6.712 1.00 87.62 229 PRO A O 1
ATOM 1755 N N . GLU A 1 230 ? 4.556 -15.349 7.073 1.00 85.69 230 GLU A N 1
ATOM 1756 C CA . GLU A 1 230 ? 4.086 -14.833 8.359 1.00 85.69 230 GLU A CA 1
ATOM 1757 C C . GLU A 1 230 ? 2.997 -13.757 8.236 1.00 85.69 230 GLU A C 1
ATOM 1759 O O . GLU A 1 230 ? 2.286 -13.495 9.206 1.00 85.69 230 GLU A O 1
ATOM 1764 N N . ALA A 1 231 ? 2.856 -13.130 7.065 1.00 84.69 231 ALA A N 1
ATOM 1765 C CA . ALA A 1 231 ? 1.949 -12.009 6.874 1.00 84.69 231 ALA A CA 1
ATOM 1766 C C . ALA A 1 231 ? 0.490 -12.490 6.798 1.00 84.69 231 ALA A C 1
ATOM 1768 O O . ALA A 1 231 ? 0.115 -13.285 5.928 1.00 84.69 231 ALA A O 1
ATOM 1769 N N . SER A 1 232 ? -0.364 -11.954 7.676 1.00 88.62 232 SER A N 1
ATOM 1770 C CA . SER A 1 232 ? -1.816 -12.187 7.672 1.00 88.62 232 SER A CA 1
ATOM 1771 C C . SER A 1 232 ? -2.491 -11.421 6.525 1.00 88.62 232 SER A C 1
ATOM 1773 O O . SER A 1 232 ? -3.135 -10.387 6.714 1.00 88.62 232 SER A O 1
ATOM 1775 N N . LEU A 1 233 ? -2.284 -11.919 5.305 1.00 92.94 233 LEU A N 1
ATOM 1776 C CA . LEU A 1 233 ? -2.625 -11.237 4.063 1.00 92.94 233 LEU A CA 1
ATOM 1777 C C . LEU A 1 233 ? -3.578 -12.067 3.197 1.00 92.94 233 LEU A C 1
ATOM 1779 O O . LEU A 1 233 ? -3.258 -13.181 2.784 1.00 92.94 233 LEU A O 1
ATOM 1783 N N . GLU A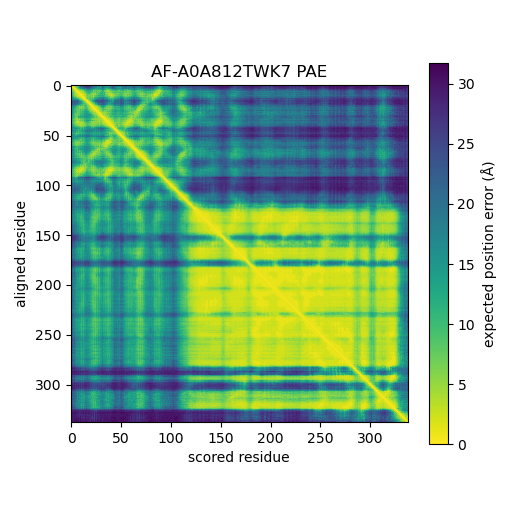 1 234 ? -4.723 -11.504 2.839 1.00 96.81 234 GLU A N 1
ATOM 1784 C CA . GLU A 1 234 ? -5.638 -11.997 1.813 1.00 96.81 234 GLU A CA 1
ATOM 1785 C C . GLU A 1 234 ? -5.476 -11.167 0.533 1.00 96.81 234 GLU A C 1
ATOM 1787 O O . GLU A 1 234 ? -5.320 -9.950 0.581 1.00 96.81 234 GLU A O 1
ATOM 1792 N N . LEU A 1 235 ? -5.486 -11.818 -0.628 1.00 98.31 235 LEU A N 1
ATOM 1793 C CA . LEU A 1 235 ? -5.388 -11.144 -1.921 1.00 98.31 235 LEU A CA 1
ATOM 1794 C C . LEU A 1 235 ? -6.526 -11.639 -2.800 1.00 98.31 235 LEU A C 1
ATOM 1796 O O . LEU A 1 235 ? -6.680 -12.848 -2.979 1.00 98.31 235 LEU A O 1
ATOM 1800 N N . VAL A 1 236 ? -7.287 -10.706 -3.361 1.00 98.44 236 VAL A N 1
ATOM 1801 C CA . VAL A 1 236 ? -8.463 -10.971 -4.189 1.00 98.44 236 VAL A CA 1
ATOM 1802 C C . VAL A 1 236 ? -8.245 -10.352 -5.566 1.00 98.44 236 VAL A C 1
ATOM 1804 O O . VAL A 1 236 ? -7.915 -9.172 -5.681 1.00 98.44 236 VAL A O 1
ATOM 1807 N N . LEU A 1 237 ? -8.408 -11.160 -6.614 1.00 98.50 237 LEU A N 1
ATOM 1808 C CA . LEU A 1 237 ? -8.517 -10.671 -7.986 1.00 98.50 237 LEU A CA 1
ATOM 1809 C C . LEU A 1 237 ? -9.976 -10.289 -8.220 1.00 98.50 237 LEU A C 1
ATOM 1811 O O . LEU A 1 237 ? -10.821 -11.177 -8.323 1.00 98.50 237 LEU A O 1
ATOM 1815 N N . GLY A 1 238 ? -10.276 -8.997 -8.281 1.00 97.50 238 GLY A N 1
ATOM 1816 C CA . GLY A 1 238 ? -11.657 -8.539 -8.328 1.00 97.50 238 GLY A CA 1
ATOM 1817 C C . GLY A 1 238 ? -11.808 -7.049 -8.593 1.00 97.50 238 GLY A C 1
ATOM 1818 O O . GLY A 1 238 ? -10.861 -6.269 -8.522 1.00 97.50 238 GLY A O 1
ATOM 1819 N N . ASP A 1 239 ? -13.041 -6.666 -8.902 1.00 96.25 239 ASP A N 1
ATOM 1820 C CA . ASP A 1 239 ? -13.444 -5.271 -9.026 1.00 96.25 239 ASP A CA 1
ATOM 1821 C C . ASP A 1 239 ? -13.886 -4.760 -7.652 1.00 96.25 239 ASP A C 1
ATOM 1823 O O . ASP A 1 239 ? -14.836 -5.275 -7.058 1.00 96.25 239 ASP A O 1
ATOM 1827 N N . ILE A 1 240 ? -13.227 -3.710 -7.163 1.00 96.94 240 ILE A N 1
ATOM 1828 C CA . ILE A 1 240 ? -13.523 -3.090 -5.868 1.00 96.94 240 ILE A CA 1
ATOM 1829 C C . ILE A 1 240 ? -14.982 -2.626 -5.737 1.00 96.94 240 ILE A C 1
ATOM 1831 O O . ILE A 1 240 ? -15.484 -2.511 -4.619 1.00 96.94 240 ILE A O 1
ATOM 1835 N N . LEU A 1 241 ? -15.678 -2.361 -6.849 1.00 95.44 241 LEU A N 1
ATOM 1836 C CA . LEU A 1 241 ? -17.090 -1.986 -6.847 1.00 95.44 241 LEU A CA 1
ATOM 1837 C C . LEU A 1 241 ? -18.014 -3.199 -6.677 1.00 95.44 241 LEU A C 1
ATOM 1839 O O . LEU A 1 241 ? -19.107 -3.049 -6.127 1.00 95.44 241 LEU A O 1
ATOM 1843 N N . GLN A 1 242 ? -17.572 -4.395 -7.070 1.00 96.56 242 GLN A N 1
ATOM 1844 C CA . GLN A 1 242 ? -18.345 -5.640 -6.984 1.00 96.56 242 GLN A CA 1
ATOM 1845 C C . GLN A 1 242 ? -18.080 -6.415 -5.691 1.0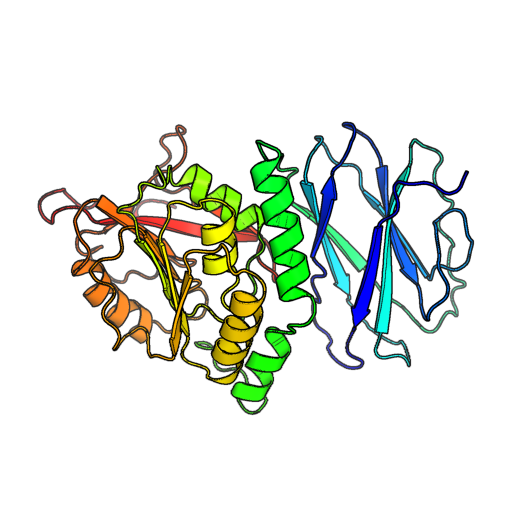0 96.56 242 GLN A C 1
ATOM 1847 O O . GLN A 1 242 ? -19.013 -6.975 -5.120 1.00 96.56 242 GLN A O 1
ATOM 1852 N N . GLU A 1 243 ? -16.839 -6.414 -5.206 1.00 97.94 243 GLU A N 1
ATOM 1853 C CA . GLU A 1 243 ? -16.457 -7.140 -3.993 1.00 97.94 243 GLU A CA 1
ATOM 1854 C C . GLU A 1 243 ? -17.115 -6.559 -2.732 1.00 97.94 243 GLU A C 1
ATOM 1856 O O . GLU A 1 243 ? -17.350 -5.348 -2.627 1.00 97.94 243 GLU A O 1
ATOM 1861 N N . ASP A 1 244 ? -17.401 -7.421 -1.753 1.00 96.81 244 ASP A N 1
ATOM 1862 C CA . ASP A 1 244 ? -17.862 -7.003 -0.428 1.00 96.81 244 ASP A CA 1
ATOM 1863 C C . ASP A 1 244 ? -16.672 -6.815 0.519 1.00 96.81 244 ASP A C 1
ATOM 1865 O O . ASP A 1 244 ? -15.865 -7.714 0.756 1.00 96.81 244 ASP A O 1
ATOM 1869 N N . TRP A 1 245 ? -16.580 -5.608 1.057 1.00 97.31 245 TRP A N 1
ATOM 1870 C CA . TRP A 1 245 ? -15.585 -5.191 2.040 1.00 97.31 245 TRP A CA 1
ATOM 1871 C C . TRP A 1 245 ? -16.230 -4.353 3.152 1.00 97.31 245 TRP A C 1
ATOM 1873 O O . TRP A 1 245 ? -15.557 -3.600 3.853 1.00 97.31 245 TRP A O 1
ATOM 1883 N N . SER A 1 246 ? -17.549 -4.480 3.338 1.00 95.94 246 SER A N 1
ATOM 1884 C CA . SER A 1 246 ? -18.306 -3.764 4.379 1.00 95.94 246 SER A CA 1
ATOM 1885 C C . SER A 1 246 ? -17.885 -4.123 5.815 1.00 95.94 246 SER A C 1
ATOM 1887 O O . SER A 1 246 ? -18.218 -3.410 6.765 1.00 95.94 246 SER A O 1
ATOM 1889 N N . ASP A 1 247 ? -17.132 -5.212 5.990 1.00 95.25 247 ASP A N 1
ATOM 1890 C CA . ASP A 1 247 ? -16.559 -5.667 7.255 1.00 95.25 247 ASP A CA 1
ATOM 1891 C C . ASP A 1 247 ? -15.221 -5.000 7.617 1.00 95.25 247 ASP A C 1
ATOM 1893 O O . ASP A 1 247 ? -14.726 -5.215 8.727 1.00 95.25 247 ASP A O 1
ATOM 1897 N N . ALA A 1 248 ? -14.660 -4.175 6.728 1.00 95.88 248 ALA A N 1
ATOM 1898 C CA . ALA A 1 248 ? -13.414 -3.454 6.951 1.00 95.88 248 ALA A CA 1
ATOM 1899 C C . ALA A 1 248 ? -13.528 -2.424 8.087 1.00 95.88 248 ALA A C 1
ATOM 1901 O O . ALA A 1 248 ? -14.475 -1.630 8.153 1.00 95.88 248 ALA A O 1
ATOM 1902 N N . SER A 1 249 ? -12.520 -2.389 8.961 1.00 93.50 249 SER A N 1
ATOM 1903 C CA . SER A 1 249 ? -12.354 -1.314 9.950 1.00 93.50 249 SER A CA 1
ATOM 1904 C C . SER A 1 249 ? -11.446 -0.195 9.441 1.00 93.50 249 SER A C 1
ATOM 1906 O O . SER A 1 249 ? -11.518 0.930 9.940 1.00 93.50 249 SER A O 1
ATOM 1908 N N . ILE A 1 250 ? -10.618 -0.476 8.434 1.00 94.31 250 ILE A N 1
ATOM 1909 C CA . ILE A 1 250 ? -9.776 0.500 7.745 1.00 94.31 250 ILE A CA 1
ATOM 1910 C C . ILE A 1 250 ? -9.875 0.219 6.248 1.00 94.31 250 ILE A C 1
ATOM 1912 O O . ILE A 1 250 ? -9.623 -0.898 5.808 1.00 94.31 250 ILE A O 1
ATOM 1916 N N . VAL A 1 251 ? -10.227 1.226 5.462 1.00 95.69 251 VAL A N 1
ATOM 1917 C CA . VAL A 1 251 ? -10.238 1.153 4.002 1.00 95.69 251 VAL A CA 1
ATOM 1918 C C . VAL A 1 251 ? -9.245 2.166 3.469 1.00 95.69 251 VAL A C 1
ATOM 1920 O O . VAL A 1 251 ? -9.295 3.334 3.843 1.00 95.69 251 VAL A O 1
ATOM 1923 N N . VAL A 1 252 ? -8.350 1.728 2.594 1.00 94.88 252 VAL A N 1
ATOM 1924 C CA . VAL A 1 252 ? -7.391 2.594 1.917 1.00 94.88 252 VAL A CA 1
ATOM 1925 C C . VAL A 1 252 ? -7.629 2.508 0.418 1.00 94.88 252 VAL A C 1
ATOM 1927 O O . VAL A 1 252 ? -7.778 1.418 -0.128 1.00 94.88 252 VAL A O 1
ATOM 1930 N N . ALA A 1 253 ? -7.679 3.656 -0.250 1.00 92.94 253 ALA A N 1
ATOM 1931 C CA . ALA A 1 253 ? -7.670 3.726 -1.702 1.00 92.94 253 ALA A CA 1
ATOM 1932 C C . ALA A 1 253 ? -6.671 4.793 -2.152 1.00 92.94 253 ALA A C 1
ATOM 1934 O O . ALA A 1 253 ? -6.805 5.973 -1.815 1.00 92.94 253 ALA A O 1
ATOM 1935 N N . MET A 1 254 ? -5.693 4.391 -2.963 1.00 89.25 254 MET A N 1
ATOM 1936 C CA . MET A 1 254 ? -4.759 5.310 -3.622 1.00 89.25 254 MET A CA 1
ATOM 1937 C C . MET A 1 254 ? -5.444 5.981 -4.827 1.00 89.25 254 MET A C 1
ATOM 1939 O O . MET A 1 254 ? -5.073 5.812 -5.985 1.00 89.25 254 MET A O 1
ATOM 1943 N N . SER A 1 255 ? -6.512 6.724 -4.533 1.00 84.88 255 SER A N 1
ATOM 1944 C CA . SER A 1 255 ? -7.583 7.120 -5.454 1.00 84.88 255 SER A CA 1
ATOM 1945 C C . SER A 1 255 ? -7.259 8.286 -6.390 1.00 84.88 255 SER A C 1
ATOM 1947 O O . SER A 1 255 ? -8.160 8.772 -7.073 1.00 84.88 255 SER A O 1
ATOM 1949 N N . LEU A 1 256 ? -6.009 8.766 -6.440 1.00 83.12 256 LEU A N 1
ATOM 1950 C CA . LEU A 1 256 ? -5.638 10.044 -7.071 1.00 83.12 256 LEU A CA 1
ATOM 1951 C C . LEU A 1 256 ? -6.178 10.205 -8.499 1.00 83.12 256 LEU A C 1
ATOM 1953 O O . LEU A 1 256 ? -6.613 11.293 -8.874 1.00 83.12 256 LEU A O 1
ATOM 1957 N N . CYS A 1 257 ? -6.171 9.123 -9.278 1.00 84.88 257 CYS A N 1
ATOM 1958 C CA . CYS A 1 257 ? -6.604 9.121 -10.673 1.00 84.88 257 CYS A CA 1
ATOM 1959 C C . CYS A 1 257 ? -7.935 8.382 -10.913 1.00 84.88 257 CYS A C 1
ATOM 1961 O O . CYS A 1 257 ? -8.296 8.127 -12.068 1.00 84.88 257 CYS A O 1
ATOM 1963 N N . PHE A 1 258 ? -8.679 8.048 -9.851 1.00 87.62 258 PHE A N 1
ATOM 1964 C CA . PHE A 1 258 ? -10.006 7.446 -9.975 1.00 87.62 258 PHE A CA 1
ATOM 1965 C C . PHE A 1 258 ? -10.993 8.449 -10.596 1.00 87.62 258 PHE A C 1
ATOM 1967 O O . PHE A 1 258 ? -11.054 9.602 -10.162 1.00 87.62 258 PHE A O 1
ATOM 1974 N N . PRO A 1 259 ? -11.773 8.048 -11.617 1.00 86.69 259 PRO A N 1
ATOM 1975 C CA . PRO A 1 259 ? -12.789 8.911 -12.211 1.00 86.69 259 PRO A CA 1
ATOM 1976 C C . PRO A 1 259 ? -13.890 9.280 -11.209 1.00 86.69 259 PRO A C 1
ATOM 1978 O O . PRO A 1 259 ? -14.229 8.479 -10.339 1.00 86.69 259 PRO A O 1
ATOM 1981 N N . ALA A 1 260 ? -14.523 10.442 -11.389 1.00 84.56 260 ALA A N 1
ATOM 1982 C CA . ALA A 1 260 ? -15.595 10.924 -10.508 1.00 84.56 260 ALA A CA 1
ATOM 1983 C C . ALA A 1 260 ? -16.739 9.904 -10.327 1.00 84.56 260 ALA A C 1
ATOM 1985 O O . ALA A 1 260 ? -17.163 9.641 -9.207 1.00 84.56 260 ALA A O 1
ATOM 1986 N N . GLU A 1 261 ? -17.173 9.243 -11.405 1.00 86.62 261 GLU A N 1
ATOM 1987 C CA . GLU A 1 261 ? -18.224 8.212 -11.339 1.00 86.62 261 GLU A CA 1
ATOM 1988 C C . GLU A 1 261 ? -17.828 7.008 -10.469 1.00 86.62 261 GLU A C 1
ATOM 1990 O O . GLU A 1 261 ? -18.661 6.420 -9.780 1.00 86.62 261 GLU A O 1
ATOM 1995 N N . MET A 1 262 ? -16.540 6.652 -10.469 1.00 88.50 262 MET A N 1
ATOM 1996 C CA . MET A 1 262 ? -16.005 5.585 -9.624 1.00 88.50 262 MET A CA 1
ATOM 1997 C C . MET A 1 262 ? -15.951 6.025 -8.160 1.00 88.50 262 MET A C 1
ATOM 1999 O O . MET A 1 262 ? -16.355 5.259 -7.289 1.00 88.50 262 MET A O 1
ATOM 2003 N N . MET A 1 263 ? -15.531 7.265 -7.887 1.00 88.25 263 MET A N 1
ATOM 2004 C CA . MET A 1 263 ? -15.559 7.835 -6.534 1.00 88.25 263 MET A CA 1
ATOM 2005 C C . MET A 1 263 ? -16.983 7.881 -5.971 1.00 88.25 263 MET A C 1
ATOM 2007 O O . MET A 1 263 ? -17.214 7.426 -4.855 1.00 88.25 263 MET A O 1
ATOM 2011 N N . LYS A 1 264 ? -17.961 8.289 -6.781 1.00 85.81 264 LYS A N 1
ATOM 2012 C CA . LYS A 1 264 ? -19.382 8.283 -6.416 1.00 85.81 264 LYS A CA 1
ATOM 2013 C C . LYS A 1 264 ? -19.926 6.882 -6.122 1.00 85.81 264 LYS A C 1
ATOM 2015 O O . LYS A 1 264 ? -20.728 6.693 -5.209 1.00 85.81 264 LYS A O 1
ATOM 2020 N N . ALA A 1 265 ? -19.494 5.873 -6.875 1.00 89.00 265 ALA A N 1
ATOM 2021 C CA . ALA A 1 265 ? -19.848 4.485 -6.582 1.00 89.00 265 ALA A CA 1
ATOM 2022 C C . ALA A 1 265 ? -19.205 3.994 -5.270 1.00 89.00 265 ALA A C 1
ATOM 2024 O O . ALA A 1 265 ? -19.841 3.265 -4.505 1.00 89.00 265 ALA A O 1
ATOM 2025 N N . LEU A 1 266 ? -17.969 4.415 -4.986 1.00 90.88 266 LEU A N 1
ATOM 2026 C CA . LEU A 1 266 ? -17.277 4.105 -3.736 1.00 90.88 266 LEU A CA 1
ATOM 2027 C C . LEU A 1 266 ? -17.926 4.779 -2.525 1.00 90.88 266 LEU A C 1
ATOM 2029 O O . LEU A 1 266 ? -18.067 4.120 -1.501 1.00 90.88 266 LEU A O 1
ATOM 2033 N N . GLU A 1 267 ? -18.404 6.020 -2.644 1.00 87.44 267 GLU A N 1
ATOM 2034 C CA . GLU A 1 267 ? -19.178 6.704 -1.595 1.00 87.44 267 GLU A CA 1
ATOM 2035 C C . GLU A 1 267 ? -20.351 5.857 -1.097 1.00 87.44 267 GLU A C 1
ATOM 2037 O O . GLU A 1 267 ? -20.510 5.641 0.108 1.00 87.44 267 GLU A O 1
ATOM 2042 N N . ALA A 1 268 ? -21.132 5.300 -2.026 1.00 87.31 268 ALA A N 1
ATOM 2043 C CA . ALA A 1 268 ? -22.254 4.431 -1.689 1.00 87.31 268 ALA A CA 1
ATOM 2044 C C . ALA A 1 268 ? -21.810 3.172 -0.924 1.00 87.31 268 ALA A C 1
ATOM 2046 O O . ALA A 1 268 ? -22.534 2.695 -0.051 1.00 87.31 268 ALA A O 1
ATOM 2047 N N . LYS A 1 269 ? -20.616 2.642 -1.218 1.00 92.69 269 LYS A N 1
ATOM 2048 C CA . LYS A 1 269 ? -20.049 1.492 -0.503 1.00 92.69 269 LYS A CA 1
ATOM 2049 C C . LYS A 1 269 ? -19.455 1.887 0.852 1.00 92.69 269 LYS A C 1
ATOM 2051 O O . LYS A 1 269 ? -19.648 1.150 1.815 1.00 92.69 269 LYS A O 1
ATOM 2056 N N . PHE A 1 270 ? -18.824 3.057 0.981 1.00 91.69 270 PHE A N 1
ATOM 2057 C CA . PHE A 1 270 ? -18.342 3.568 2.270 1.00 91.69 270 PHE A CA 1
ATOM 2058 C C . PHE A 1 270 ? -19.486 3.746 3.273 1.00 91.69 270 PHE A C 1
ATOM 2060 O O . PHE A 1 270 ? -19.316 3.457 4.457 1.00 91.69 270 PHE A O 1
ATOM 2067 N N . ALA A 1 271 ? -20.679 4.129 2.812 1.00 88.75 271 ALA A N 1
ATOM 2068 C CA . ALA A 1 271 ? -21.862 4.235 3.663 1.00 88.75 271 ALA A CA 1
ATOM 2069 C C . ALA A 1 271 ? -22.270 2.901 4.330 1.00 88.75 271 ALA A C 1
ATOM 2071 O O . ALA A 1 271 ? -22.927 2.930 5.376 1.00 88.75 271 ALA A O 1
ATOM 2072 N N . LEU A 1 272 ? -21.862 1.755 3.766 1.00 91.81 272 LEU A N 1
ATOM 2073 C CA . LEU A 1 272 ? -22.126 0.408 4.293 1.00 91.81 272 LEU A CA 1
ATOM 2074 C C . LEU A 1 272 ? -21.129 -0.033 5.374 1.00 91.81 272 LEU A C 1
ATOM 2076 O O . LEU A 1 272 ? -21.367 -1.044 6.036 1.00 91.81 272 LEU A O 1
ATOM 2080 N N . LEU A 1 273 ? -20.031 0.705 5.561 1.00 93.50 273 LEU A N 1
ATOM 2081 C CA . LEU A 1 273 ? -19.070 0.439 6.627 1.00 93.50 273 LEU A CA 1
ATOM 2082 C C . LEU A 1 273 ? -19.706 0.639 8.006 1.00 93.50 273 LEU A C 1
ATOM 2084 O O . LEU A 1 273 ? -20.652 1.415 8.190 1.00 93.50 273 LEU A O 1
ATOM 2088 N N . ARG A 1 274 ? -19.144 -0.042 9.003 1.00 92.38 274 ARG A N 1
ATOM 2089 C CA . ARG A 1 274 ? -19.554 0.114 10.401 1.00 92.38 274 ARG A CA 1
ATOM 2090 C C . ARG A 1 274 ? -19.148 1.498 10.921 1.00 92.38 274 ARG A C 1
ATOM 2092 O O . ARG A 1 274 ? -18.082 1.990 10.555 1.00 92.38 274 ARG A O 1
ATOM 2099 N N . PRO A 1 275 ? -19.941 2.125 11.808 1.00 91.19 275 PRO A N 1
ATOM 2100 C CA . PRO A 1 275 ? -19.490 3.316 12.517 1.00 91.19 275 PRO A CA 1
ATOM 2101 C C . PRO A 1 275 ? -18.153 3.069 13.235 1.00 91.19 275 PRO A C 1
ATOM 2103 O O . PRO A 1 275 ? -17.965 2.012 13.836 1.00 91.19 275 PRO A O 1
ATOM 2106 N N . GLY A 1 276 ? -17.241 4.035 13.158 1.00 89.44 276 GLY A N 1
ATOM 2107 C CA . GLY A 1 276 ? -15.858 3.947 13.629 1.00 89.44 276 GLY A CA 1
ATOM 2108 C C . GLY A 1 276 ? -14.861 3.416 12.592 1.00 89.44 276 GLY A C 1
ATOM 2109 O O . GLY A 1 276 ? -13.656 3.549 12.801 1.00 89.44 276 GLY A O 1
ATOM 2110 N N . SER A 1 277 ? -15.315 2.844 11.467 1.00 91.88 277 SER A N 1
ATOM 2111 C CA . SER A 1 277 ? -14.405 2.461 10.378 1.00 91.88 277 SER A CA 1
ATOM 2112 C C . SER A 1 277 ? -13.723 3.696 9.788 1.00 91.88 277 SER A C 1
ATOM 2114 O O . SER A 1 277 ? -14.361 4.727 9.588 1.00 91.88 277 SER A O 1
ATOM 2116 N N . ARG A 1 278 ? -12.433 3.592 9.472 1.00 91.12 278 ARG A N 1
ATOM 2117 C CA . ARG A 1 278 ? -11.637 4.684 8.896 1.00 91.12 278 ARG A CA 1
ATOM 2118 C C . ARG A 1 278 ? -11.482 4.497 7.391 1.00 91.12 278 ARG A C 1
ATOM 2120 O O . ARG A 1 278 ? -11.267 3.379 6.935 1.00 91.12 278 ARG A O 1
ATOM 2127 N N . VAL A 1 279 ? -11.565 5.577 6.628 1.00 91.94 279 VAL A N 1
ATOM 2128 C CA . VAL A 1 279 ? -11.379 5.599 5.172 1.00 91.94 279 VAL A CA 1
ATOM 2129 C C . VAL A 1 279 ? -10.253 6.571 4.841 1.00 91.94 279 VAL A C 1
ATOM 2131 O O . VAL A 1 279 ? -10.291 7.720 5.270 1.00 91.94 279 VAL A O 1
ATOM 2134 N N . VAL A 1 280 ? -9.254 6.113 4.091 1.00 91.44 280 VAL A N 1
ATOM 2135 C CA . VAL A 1 280 ? -8.072 6.886 3.692 1.00 91.44 280 VAL A CA 1
ATOM 2136 C C . VAL A 1 280 ? -8.052 7.027 2.174 1.00 91.44 280 VAL A C 1
ATOM 2138 O O . VAL A 1 280 ? -8.018 6.022 1.464 1.00 91.44 280 VAL A O 1
ATOM 2141 N N . LEU A 1 281 ? -8.052 8.267 1.683 1.00 88.94 281 LEU A N 1
ATOM 2142 C CA . LEU A 1 281 ? -8.121 8.603 0.256 1.00 88.94 281 LEU A CA 1
ATOM 2143 C C . LEU A 1 281 ? -7.012 9.586 -0.133 1.00 88.94 281 LEU A C 1
ATOM 2145 O O . LEU A 1 281 ? -6.624 10.432 0.666 1.00 88.94 281 LEU A O 1
ATOM 2149 N N . MET A 1 282 ? -6.542 9.535 -1.381 1.00 82.38 282 MET A N 1
ATOM 2150 C CA . MET A 1 282 ? -5.570 10.509 -1.917 1.00 82.38 282 MET A CA 1
ATOM 2151 C C . MET A 1 282 ? -6.216 11.796 -2.443 1.00 82.38 282 MET A C 1
ATOM 2153 O O . MET A 1 282 ? -5.534 12.787 -2.699 1.00 82.38 282 MET A O 1
ATOM 2157 N N . ASN A 1 283 ? -7.529 11.789 -2.653 1.00 75.81 283 ASN A N 1
ATOM 2158 C CA . ASN A 1 283 ? -8.280 12.950 -3.101 1.00 75.81 283 ASN A CA 1
ATOM 2159 C C . ASN A 1 283 ? -9.601 13.081 -2.338 1.00 75.81 283 ASN A C 1
ATOM 2161 O O . ASN A 1 283 ? -10.205 12.104 -1.904 1.00 75.81 283 ASN A O 1
ATOM 2165 N N . CYS A 1 284 ? -10.033 14.330 -2.187 1.00 62.38 284 CYS A N 1
ATOM 2166 C CA . CYS A 1 284 ? -11.307 14.719 -1.601 1.00 62.38 284 CYS A CA 1
ATOM 2167 C C . CYS A 1 284 ? -12.210 15.249 -2.728 1.00 62.38 284 CYS A C 1
ATOM 2169 O O . CYS A 1 284 ? -12.449 16.448 -2.843 1.00 62.38 284 CYS A O 1
ATOM 2171 N N . PHE A 1 285 ? -12.672 14.364 -3.611 1.00 60.19 285 PHE A N 1
ATOM 2172 C CA . PHE A 1 285 ? -13.810 14.661 -4.487 1.00 60.19 285 PHE A CA 1
ATOM 2173 C C . PHE A 1 285 ? -15.004 13.880 -3.959 1.00 60.19 285 PHE A C 1
ATOM 2175 O O . PHE A 1 285 ? -15.300 12.795 -4.446 1.00 60.19 285 PHE A O 1
ATOM 2182 N N . LEU A 1 286 ? -15.618 14.420 -2.906 1.00 59.47 286 LEU A N 1
ATOM 2183 C CA . LEU A 1 286 ? -16.882 13.932 -2.370 1.00 59.47 286 LEU A CA 1
ATOM 2184 C C . LEU A 1 286 ? -17.929 15.002 -2.706 1.00 59.47 286 LEU A C 1
ATOM 2186 O O . LEU A 1 286 ? -17.894 16.093 -2.141 1.00 59.47 286 LEU A O 1
ATOM 2190 N N . GLU A 1 287 ? -18.755 14.760 -3.730 1.00 51.16 287 GLU A N 1
ATOM 2191 C CA . GLU A 1 287 ? -19.485 15.826 -4.450 1.00 51.16 287 GLU A CA 1
ATOM 2192 C C . GLU A 1 287 ? -20.573 16.519 -3.616 1.00 51.16 287 GLU A C 1
ATOM 2194 O O . GLU A 1 287 ? -20.864 17.693 -3.849 1.00 51.16 287 GLU A O 1
ATOM 2199 N N . SER A 1 288 ? -21.182 15.835 -2.647 1.00 49.28 288 SER A N 1
ATOM 2200 C CA . SER A 1 288 ? -22.187 16.440 -1.768 1.00 49.28 288 SER A CA 1
ATOM 2201 C C . SER A 1 288 ? -22.597 15.475 -0.666 1.00 49.28 288 SER A C 1
ATOM 2203 O O . SER A 1 288 ? -23.049 14.374 -0.973 1.00 49.28 288 SER A O 1
ATOM 2205 N N . ASP A 1 289 ? -22.529 15.942 0.582 1.00 55.38 289 ASP A N 1
ATOM 2206 C CA . ASP A 1 289 ? -22.961 15.227 1.785 1.00 55.38 289 ASP A CA 1
ATOM 2207 C C . ASP A 1 289 ? -22.075 14.000 2.044 1.00 55.38 289 ASP A C 1
ATOM 2209 O O . ASP A 1 289 ? -22.299 12.921 1.499 1.00 55.38 289 ASP A O 1
ATOM 2213 N N . LEU A 1 290 ? -21.017 14.177 2.846 1.00 59.97 290 LEU A N 1
ATOM 2214 C CA . LEU A 1 290 ? -20.124 13.103 3.286 1.00 59.97 290 LEU A CA 1
ATOM 2215 C C . LEU A 1 290 ? -20.949 12.047 4.040 1.00 59.97 290 LEU A C 1
ATOM 2217 O O . LEU A 1 290 ? -20.978 12.084 5.259 1.00 59.97 290 LEU A O 1
ATOM 2221 N N . SER A 1 291 ? -21.676 11.171 3.343 1.00 61.69 291 SER A N 1
ATOM 2222 C CA . SER A 1 291 ? -22.844 10.392 3.792 1.00 61.69 291 SER A CA 1
ATOM 2223 C C . SER A 1 291 ? -22.585 9.512 5.029 1.00 61.69 291 SER A C 1
ATOM 2225 O O . SER A 1 291 ? -22.523 8.285 5.000 1.00 61.69 291 SER A O 1
ATOM 2227 N N . GLY A 1 292 ? -22.448 10.196 6.162 1.00 75.19 292 GLY A N 1
ATOM 2228 C CA . GLY A 1 292 ? -21.842 9.751 7.404 1.00 75.19 292 GLY A CA 1
ATOM 2229 C C . GLY A 1 292 ? -20.350 9.368 7.338 1.00 75.19 292 GLY A C 1
ATOM 2230 O O . GLY A 1 292 ? -19.940 8.465 8.061 1.00 75.19 292 GLY A O 1
ATOM 2231 N N . LEU A 1 293 ? -19.528 10.039 6.530 1.00 84.81 293 LEU A N 1
ATOM 2232 C CA . LEU A 1 293 ? -18.074 10.111 6.719 1.00 84.81 293 LEU A CA 1
ATOM 2233 C C . LEU A 1 293 ? -17.739 11.472 7.344 1.00 84.81 293 LEU A C 1
ATOM 2235 O O . LEU A 1 293 ? -18.067 12.508 6.788 1.00 84.81 293 LEU A O 1
ATOM 2239 N N . ALA A 1 294 ? -17.100 11.505 8.506 1.00 83.25 294 ALA A N 1
ATOM 2240 C CA . ALA A 1 294 ? -16.598 12.742 9.095 1.00 83.25 294 ALA A CA 1
ATOM 2241 C C . ALA A 1 294 ? -15.078 12.806 8.912 1.00 83.25 294 ALA A C 1
ATOM 2243 O O . ALA A 1 294 ? -14.418 11.790 9.118 1.00 83.25 294 ALA A O 1
ATOM 2244 N N . PRO A 1 295 ? -14.492 13.955 8.554 1.00 82.12 295 PRO A N 1
ATOM 2245 C CA . PRO A 1 295 ? -13.041 14.117 8.530 1.00 82.12 295 PRO A CA 1
ATOM 2246 C C . PRO A 1 295 ? -12.449 13.800 9.904 1.00 82.12 295 PRO A C 1
ATOM 2248 O O . PRO A 1 295 ? -12.963 14.263 10.924 1.00 82.12 295 PRO A O 1
ATOM 2251 N N . LEU A 1 296 ? -11.375 13.016 9.933 1.00 77.38 296 LEU A N 1
ATOM 2252 C CA . LEU A 1 296 ? -10.675 12.644 11.155 1.00 77.38 296 LEU A CA 1
ATOM 2253 C C . LEU A 1 296 ? -9.325 13.363 11.204 1.00 77.38 296 LEU A C 1
ATOM 2255 O O . LEU A 1 296 ? -8.449 13.115 10.379 1.00 77.38 296 LEU A O 1
ATOM 2259 N N . CYS A 1 297 ? -9.156 14.249 12.186 1.00 69.81 297 CYS A N 1
ATOM 2260 C CA . CYS A 1 297 ? -7.879 14.913 12.445 1.00 69.81 297 CYS A CA 1
ATOM 2261 C C . CYS A 1 297 ? -6.964 13.956 13.213 1.00 69.81 297 CYS A C 1
ATOM 2263 O O . CYS A 1 297 ? -7.315 13.518 14.309 1.00 69.81 297 CYS A O 1
ATOM 2265 N N . LEU A 1 298 ? -5.812 13.622 12.631 1.00 67.06 298 LEU A N 1
ATOM 2266 C CA . LEU A 1 298 ? -4.862 12.664 13.209 1.00 67.06 298 LEU A CA 1
ATOM 2267 C C . LEU A 1 298 ? -3.764 13.318 14.051 1.00 67.06 298 LEU A C 1
ATOM 2269 O O . LEU A 1 298 ? -2.996 12.620 14.709 1.00 67.06 298 LEU A O 1
ATOM 2273 N N . ASP A 1 299 ? -3.689 14.646 14.064 1.00 56.72 299 ASP A N 1
ATOM 2274 C CA . ASP A 1 299 ? -2.785 15.395 14.919 1.00 56.72 299 ASP A CA 1
ATOM 2275 C C . ASP A 1 299 ? -3.534 16.127 16.047 1.00 56.72 299 ASP A C 1
ATOM 2277 O O . ASP A 1 299 ? -4.700 16.511 15.960 1.00 56.72 299 ASP A O 1
ATOM 2281 N N . ASN A 1 300 ? -2.838 16.343 17.163 1.00 46.09 300 ASN A N 1
ATOM 2282 C CA . ASN A 1 300 ? -3.371 17.094 18.304 1.00 46.09 300 ASN A CA 1
ATOM 2283 C C . ASN A 1 300 ? -3.482 18.612 18.028 1.00 46.09 300 ASN A C 1
ATOM 2285 O O . ASN A 1 300 ? -3.796 19.369 18.951 1.00 46.09 300 ASN A O 1
ATOM 2289 N N . SER A 1 301 ? -3.200 19.077 16.803 1.00 45.75 301 SER A N 1
ATOM 2290 C CA . SER A 1 301 ? -3.149 20.503 16.448 1.00 45.75 301 SER A CA 1
ATOM 2291 C C . SER A 1 301 ? -4.534 21.159 16.360 1.00 45.75 301 SER A C 1
ATOM 2293 O O . SER A 1 301 ? -4.626 22.382 16.414 1.00 45.75 301 SER A O 1
ATOM 2295 N N . ARG A 1 302 ? -5.622 20.368 16.340 1.00 41.56 302 ARG A N 1
ATOM 2296 C CA . ARG A 1 302 ? -7.018 20.841 16.225 1.00 41.56 302 ARG A CA 1
ATOM 2297 C C . ARG A 1 302 ? -7.308 21.645 14.948 1.00 41.56 302 ARG A C 1
ATOM 2299 O O . ARG A 1 302 ? -8.315 22.352 14.908 1.00 41.56 302 ARG A O 1
ATOM 2306 N N . GLU A 1 303 ? -6.479 21.536 13.917 1.00 42.69 303 GLU A N 1
ATOM 2307 C CA . GLU A 1 303 ? -6.790 22.084 12.597 1.00 42.69 303 GLU A CA 1
ATOM 2308 C C . GLU A 1 303 ? -7.572 21.048 11.779 1.00 42.69 303 GLU A C 1
ATOM 2310 O O . GLU A 1 303 ? -7.136 19.922 11.557 1.00 42.69 303 GLU A O 1
ATOM 2315 N N . THR A 1 304 ? -8.770 21.427 11.337 1.00 40.78 304 THR A N 1
ATOM 2316 C CA . THR A 1 304 ? -9.794 20.532 10.772 1.00 40.78 304 THR A CA 1
ATOM 2317 C C . THR A 1 304 ? -9.493 19.970 9.370 1.00 40.78 304 THR A C 1
ATOM 2319 O O . THR A 1 304 ? -10.337 19.273 8.812 1.00 40.78 304 THR A O 1
ATOM 2322 N N . ALA A 1 305 ? -8.307 20.229 8.800 1.00 46.03 305 ALA A N 1
ATOM 2323 C CA . ALA A 1 305 ? -7.961 19.875 7.414 1.00 46.03 305 ALA A CA 1
ATOM 2324 C C . ALA A 1 305 ? -6.513 19.390 7.200 1.00 46.03 305 ALA A C 1
ATOM 2326 O O . ALA A 1 305 ? -5.968 19.533 6.102 1.00 46.03 305 ALA A O 1
ATOM 2327 N N . HIS A 1 306 ? -5.856 18.801 8.202 1.00 52.44 306 HIS A N 1
ATOM 2328 C CA . HIS A 1 306 ? -4.536 18.219 7.958 1.00 52.44 306 HIS A CA 1
ATOM 2329 C C . HIS A 1 306 ? -4.638 16.880 7.230 1.00 52.44 306 HIS A C 1
ATOM 2331 O O . HIS A 1 306 ? -4.922 15.836 7.814 1.00 52.44 306 HIS A O 1
ATOM 2337 N N . ALA A 1 307 ? -4.364 16.916 5.926 1.00 62.31 307 ALA A N 1
ATOM 2338 C CA . ALA A 1 307 ? -4.022 15.716 5.187 1.00 62.31 307 ALA A CA 1
ATOM 2339 C C . ALA A 1 307 ? -2.691 15.150 5.707 1.00 62.31 307 ALA A C 1
ATOM 2341 O O . ALA A 1 307 ? -1.700 15.880 5.808 1.00 62.31 307 ALA A O 1
ATOM 2342 N N . VAL A 1 308 ? -2.652 13.848 5.991 1.00 70.69 308 VAL A N 1
ATOM 2343 C CA . VAL A 1 308 ? -1.401 13.143 6.288 1.00 70.69 308 VAL A CA 1
ATOM 2344 C C . VAL A 1 308 ? -0.578 13.104 5.017 1.00 70.69 308 VAL A C 1
ATOM 2346 O O . VAL A 1 308 ? -1.056 12.674 3.973 1.00 70.69 308 VAL A O 1
ATOM 2349 N N . ARG A 1 309 ? 0.666 13.560 5.077 1.00 71.00 309 ARG A N 1
ATOM 2350 C CA . ARG A 1 309 ? 1.557 13.513 3.923 1.00 71.00 309 ARG A CA 1
ATOM 2351 C C . ARG A 1 309 ? 2.205 12.140 3.837 1.00 71.00 309 ARG A C 1
ATOM 2353 O O . ARG A 1 309 ? 2.877 11.710 4.770 1.00 71.00 309 ARG A O 1
ATOM 2360 N N . LEU A 1 310 ? 1.977 11.455 2.722 1.00 71.81 310 LEU A N 1
ATOM 2361 C CA . LEU A 1 310 ? 2.565 10.155 2.433 1.00 71.81 310 LEU A CA 1
ATOM 2362 C C . LEU A 1 310 ? 3.521 10.283 1.249 1.00 71.81 310 LEU A C 1
ATOM 2364 O O . LEU A 1 310 ? 3.130 10.753 0.180 1.00 71.81 310 LEU A O 1
ATOM 2368 N N . GLU A 1 311 ? 4.759 9.831 1.425 1.00 69.56 311 GLU A N 1
ATOM 2369 C CA . GLU A 1 311 ? 5.702 9.714 0.316 1.00 69.56 311 GLU A CA 1
ATOM 2370 C C . GLU A 1 311 ? 5.346 8.497 -0.548 1.00 69.56 311 GLU A C 1
ATOM 2372 O O . GLU A 1 311 ? 5.315 7.355 -0.077 1.00 69.56 311 GLU A O 1
ATOM 2377 N N . MET A 1 312 ? 5.089 8.757 -1.827 1.00 69.75 312 MET A N 1
ATOM 2378 C CA . MET A 1 312 ? 4.812 7.754 -2.852 1.00 69.75 312 MET A CA 1
ATOM 2379 C C . MET A 1 312 ? 5.947 7.737 -3.878 1.00 69.75 312 MET A C 1
ATOM 2381 O O . MET A 1 312 ? 6.767 8.649 -3.937 1.00 69.75 312 MET A O 1
ATOM 2385 N N . SER A 1 313 ? 5.975 6.735 -4.753 1.00 62.69 313 SER A N 1
ATOM 2386 C CA . SER A 1 313 ? 6.975 6.622 -5.828 1.00 62.69 313 SER A CA 1
ATOM 2387 C C . SER A 1 313 ? 6.965 7.756 -6.872 1.00 62.69 313 SER A C 1
ATOM 2389 O O . SER A 1 313 ? 7.797 7.763 -7.773 1.00 62.69 313 SER A O 1
ATOM 2391 N N . PHE A 1 314 ? 6.017 8.690 -6.803 1.00 60.50 314 PHE A N 1
ATOM 2392 C CA . PHE A 1 314 ? 5.941 9.887 -7.652 1.00 60.50 314 PHE A CA 1
ATOM 2393 C C . PHE A 1 314 ? 6.008 11.195 -6.839 1.00 60.50 314 PHE A C 1
ATOM 2395 O O . PHE A 1 314 ? 5.769 12.273 -7.396 1.00 60.50 314 PHE A O 1
ATOM 2402 N N . GLY A 1 315 ? 6.340 11.097 -5.548 1.00 61.81 315 GLY A N 1
ATOM 2403 C CA . GLY A 1 315 ? 6.497 12.203 -4.608 1.00 61.81 315 GLY A CA 1
ATOM 2404 C C . GLY A 1 315 ? 5.446 12.244 -3.497 1.00 61.81 315 GLY A C 1
ATOM 2405 O O . GLY A 1 315 ? 4.494 11.459 -3.456 1.00 61.81 315 GLY A O 1
ATOM 2406 N N . GLU A 1 316 ? 5.625 13.204 -2.595 1.00 67.81 316 GLU A N 1
ATOM 2407 C CA . GLU A 1 316 ? 4.759 13.424 -1.441 1.00 67.81 316 GLU A CA 1
ATOM 2408 C C . GLU A 1 316 ? 3.331 13.807 -1.849 1.00 67.81 316 GLU A C 1
ATOM 2410 O O . GLU A 1 316 ? 3.101 14.747 -2.616 1.00 67.81 316 GLU A O 1
ATOM 2415 N N . THR A 1 317 ? 2.350 13.096 -1.297 1.00 71.88 317 THR A N 1
ATOM 2416 C CA . THR A 1 317 ? 0.929 13.289 -1.596 1.00 71.88 317 THR A CA 1
ATOM 2417 C C . THR A 1 317 ? 0.123 13.452 -0.307 1.00 71.88 317 THR A C 1
ATOM 2419 O O . THR A 1 317 ? 0.366 12.726 0.658 1.00 71.88 317 THR A O 1
ATOM 2422 N N . PRO A 1 318 ? -0.844 14.389 -0.256 1.00 78.94 318 PRO A N 1
ATOM 2423 C CA . PRO A 1 318 ? -1.819 14.423 0.826 1.00 78.94 318 PRO A CA 1
ATOM 2424 C C . PRO A 1 318 ? -2.717 13.177 0.828 1.00 78.94 318 PRO A C 1
ATOM 2426 O O . PRO A 1 318 ? -3.241 12.766 -0.205 1.00 78.94 318 PRO A O 1
ATOM 2429 N N . LEU A 1 319 ? -2.937 12.626 2.016 1.00 83.00 319 LEU A N 1
ATOM 2430 C CA . LEU A 1 319 ? -3.954 11.634 2.323 1.00 83.00 319 LEU A CA 1
ATOM 2431 C C . LEU A 1 319 ? -4.993 12.236 3.258 1.00 83.00 319 LEU A C 1
ATOM 2433 O O . LEU A 1 319 ? -4.669 12.772 4.317 1.00 83.00 319 LEU A O 1
ATOM 2437 N N . TYR A 1 320 ? -6.252 12.097 2.882 1.00 85.62 320 TYR A N 1
ATOM 2438 C CA . TYR A 1 320 ? -7.399 12.521 3.663 1.00 85.62 320 TYR A CA 1
ATOM 2439 C C . TYR A 1 320 ? -7.956 11.321 4.408 1.00 85.62 320 TYR A C 1
ATOM 2441 O O . TYR A 1 320 ? -8.177 10.263 3.814 1.00 85.62 320 TYR A O 1
ATOM 2449 N N . VAL A 1 321 ? -8.176 11.489 5.708 1.00 85.81 321 VAL A N 1
ATOM 2450 C CA . VAL A 1 321 ? -8.691 10.434 6.575 1.00 85.81 321 VAL A CA 1
ATOM 2451 C C . VAL A 1 321 ? -10.075 10.820 7.055 1.00 85.81 321 VAL A C 1
ATOM 2453 O O . VAL A 1 321 ? -10.304 11.931 7.527 1.00 85.81 321 VAL A O 1
ATOM 2456 N N . PHE A 1 322 ? -10.996 9.878 6.935 1.00 87.31 322 PHE A N 1
ATOM 2457 C CA . PHE A 1 322 ? -12.376 10.015 7.355 1.00 87.31 322 PHE A CA 1
ATOM 2458 C C . PHE A 1 322 ? -12.729 8.890 8.320 1.00 87.31 322 PHE A C 1
ATOM 2460 O O . PHE A 1 322 ? -12.240 7.773 8.189 1.00 87.31 322 PHE A O 1
ATOM 2467 N N . GLU A 1 323 ? -13.616 9.164 9.261 1.00 88.50 323 GLU A N 1
ATOM 2468 C CA . GLU A 1 323 ? -14.248 8.178 10.124 1.00 88.50 323 GLU A CA 1
ATOM 2469 C C . GLU A 1 323 ? -15.714 8.021 9.718 1.00 88.50 323 GLU A C 1
ATOM 2471 O O . GLU A 1 323 ? -16.441 8.997 9.529 1.00 88.50 323 GLU A O 1
ATOM 2476 N N . ARG A 1 324 ? -16.187 6.782 9.614 1.00 89.94 324 ARG A N 1
ATOM 2477 C CA . ARG A 1 324 ? -17.602 6.479 9.450 1.00 89.94 324 ARG A CA 1
ATOM 2478 C C . ARG A 1 324 ? -18.341 6.867 10.726 1.00 89.94 324 ARG A C 1
ATOM 2480 O O . ARG A 1 324 ? -18.213 6.212 11.754 1.00 89.94 324 ARG A O 1
ATOM 2487 N N . VAL A 1 325 ? -19.169 7.897 10.655 1.00 87.38 325 VAL A N 1
ATOM 2488 C CA . VAL A 1 325 ? -20.027 8.337 11.756 1.00 87.38 325 VAL A CA 1
ATOM 2489 C C . VAL A 1 325 ? -21.453 7.846 11.564 1.00 87.38 325 VAL A C 1
ATOM 2491 O O . VAL A 1 325 ? -21.972 7.775 10.451 1.00 87.38 325 VAL A O 1
ATOM 2494 N N . ASP A 1 326 ? -22.127 7.523 12.663 1.00 75.62 326 ASP A N 1
ATOM 2495 C CA . ASP A 1 326 ? -23.563 7.267 12.616 1.00 75.62 326 ASP A CA 1
ATOM 2496 C C . ASP A 1 326 ? -24.272 8.528 12.079 1.00 75.62 326 ASP A C 1
ATOM 2498 O O . ASP A 1 326 ? -23.930 9.639 12.493 1.00 75.62 326 ASP A O 1
ATOM 2502 N N . GLN A 1 327 ? -25.239 8.384 11.162 1.00 59.84 327 GLN A N 1
ATOM 2503 C CA . GLN A 1 327 ? -25.843 9.492 10.381 1.00 59.84 327 GLN A CA 1
ATOM 2504 C C . GLN A 1 327 ? -26.486 10.610 11.237 1.00 59.84 327 GLN A C 1
ATOM 2506 O O . GLN A 1 327 ? -26.968 11.606 10.709 1.00 59.84 327 GLN A O 1
ATOM 2511 N N . LYS A 1 328 ? -26.514 10.457 12.566 1.00 52.78 328 LYS A N 1
ATOM 2512 C CA . LYS A 1 328 ? -27.021 11.436 13.533 1.00 52.78 328 LYS A CA 1
ATOM 2513 C C . LYS A 1 328 ? -25.990 12.459 14.027 1.00 52.78 328 LYS A C 1
ATOM 2515 O O . LYS A 1 328 ? -26.385 13.346 14.780 1.00 52.78 328 LYS A O 1
ATOM 2520 N N . ARG A 1 329 ? -24.700 12.354 13.681 1.00 43.62 329 ARG A N 1
ATOM 2521 C CA . ARG A 1 329 ? -23.716 13.414 13.980 1.00 43.62 329 ARG A CA 1
ATOM 2522 C C . ARG A 1 329 ? -23.689 14.415 12.823 1.00 43.62 329 ARG A C 1
ATOM 2524 O O . ARG A 1 329 ? -23.491 14.009 11.686 1.00 43.62 329 ARG A O 1
ATOM 2531 N N . GLU A 1 330 ? -23.931 15.693 13.124 1.00 41.78 330 GLU A N 1
ATOM 2532 C CA . GLU A 1 330 ? -23.900 16.790 12.145 1.00 41.78 330 GLU A CA 1
ATOM 2533 C C . GLU A 1 330 ? -22.569 16.786 11.377 1.00 41.78 330 GLU A C 1
ATOM 2535 O O . GLU A 1 330 ? -21.494 16.790 11.979 1.00 41.78 330 GLU A O 1
ATOM 2540 N N . LEU A 1 331 ? -22.659 16.730 10.047 1.00 45.12 331 LEU A N 1
ATOM 2541 C CA . LEU A 1 331 ? -21.518 16.785 9.141 1.00 45.12 331 LEU A CA 1
ATOM 2542 C C . LEU A 1 331 ? -20.945 18.205 9.142 1.00 45.12 331 LEU A C 1
ATOM 2544 O O . LEU A 1 331 ? -21.683 19.180 9.005 1.00 45.12 331 LEU A O 1
ATOM 2548 N N . VAL A 1 332 ? -19.628 18.319 9.314 1.00 46.88 332 VAL A N 1
ATOM 2549 C CA . VAL A 1 332 ? -18.919 19.600 9.227 1.00 46.88 332 VAL A CA 1
ATOM 2550 C C . VAL A 1 332 ? -18.666 19.905 7.752 1.00 46.88 332 VAL A C 1
ATOM 2552 O O . VAL A 1 332 ? -18.106 19.079 7.033 1.00 46.88 332 VAL A O 1
ATOM 2555 N N . ASP A 1 333 ? -19.102 21.081 7.306 1.00 43.25 333 ASP A N 1
ATOM 2556 C CA . ASP A 1 333 ? -18.929 21.556 5.934 1.00 43.25 333 ASP A CA 1
ATOM 2557 C C . ASP A 1 333 ? -17.449 21.853 5.642 1.00 43.25 333 ASP A C 1
ATOM 2559 O O . ASP A 1 333 ? -16.869 22.805 6.169 1.00 43.25 333 ASP A O 1
ATOM 2563 N N . LEU A 1 334 ? -16.840 21.016 4.801 1.00 43.91 334 LEU A N 1
ATOM 2564 C CA . LEU A 1 334 ? -15.448 21.149 4.370 1.00 43.91 334 LEU A CA 1
ATOM 2565 C C . LEU A 1 334 ? -15.231 22.253 3.327 1.00 43.91 334 LEU A C 1
ATOM 2567 O O . LEU A 1 334 ? -14.088 22.630 3.086 1.00 43.91 334 LEU A O 1
ATOM 2571 N N . THR A 1 335 ? -16.289 22.796 2.713 1.00 40.03 335 THR A N 1
ATOM 2572 C CA . THR A 1 335 ? -16.160 23.856 1.694 1.00 40.03 335 THR A CA 1
ATOM 2573 C C . THR A 1 335 ? -15.788 25.222 2.281 1.00 40.03 335 THR A C 1
ATOM 2575 O O . THR A 1 335 ? -15.543 26.168 1.538 1.00 40.03 335 THR A O 1
ATOM 2578 N N . ALA A 1 336 ? -15.704 25.320 3.612 1.00 39.09 336 ALA A N 1
ATOM 2579 C CA . ALA A 1 336 ? -15.334 26.525 4.349 1.00 39.09 336 ALA A CA 1
ATOM 2580 C C . ALA A 1 336 ? -13.842 26.598 4.743 1.00 39.09 336 ALA A C 1
ATOM 2582 O O . ALA A 1 336 ? -13.461 27.499 5.490 1.00 39.09 336 ALA A O 1
ATOM 2583 N N . MET A 1 337 ? -13.007 25.656 4.296 1.00 36.34 337 MET A N 1
ATOM 2584 C CA . MET A 1 337 ? -11.575 25.628 4.608 1.00 36.34 337 MET A CA 1
ATOM 2585 C C . MET A 1 337 ? -10.760 25.976 3.354 1.00 36.34 337 MET A C 1
ATOM 2587 O O . MET A 1 337 ? -10.496 25.100 2.533 1.00 36.34 337 MET A O 1
ATOM 2591 N N . ASP A 1 338 ? -10.449 27.273 3.219 1.00 35.84 338 AS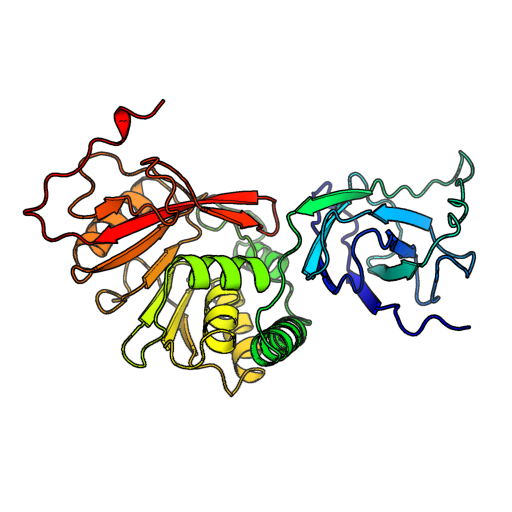P A N 1
ATOM 2592 C CA . ASP A 1 338 ? -9.584 27.876 2.183 1.00 35.84 338 ASP A CA 1
ATOM 2593 C C . ASP A 1 338 ? -8.138 27.348 2.214 1.00 35.84 338 ASP A C 1
ATOM 2595 O O . ASP A 1 338 ? -7.574 27.219 3.330 1.00 35.84 338 ASP A O 1
#

pLDDT: mean 70.28, std 18.92, range [30.58, 98.56]

Mean predicted aligned error: 13.33 Å

Foldseek 3Di:
DPPPFKDKDKDQAAQDDLDFQWDWDKDWDPFQFWKKKKFKAPDPDDDDLVRPGTDWIDIDHDRGTAIKTKTWTWRDFHDPDRIMMIMMGTDPDDPSDTPDDDPPPPGDTDTDIDTDDGDHDPDVQLVVLQVLLCVLCVPDPLVVLLCVLVVNDDDLQSDDWDAHLVLLLVVCVLVVCVLALQAEEEEAQCFLVSNLSSCQSSRVSYAYEYEHQRVSRLVNNVSSCVSVVSGNYHYHHDHPLPDDPLSHLEYEYQCPRPDLVRVVSVLVNLLSHDFNRKYKYLDPPPPDPSQQWAWDDSDPPPDRDQFDWGQISVGTTGITMTTRHDNPDDHDDPVPDD

Sequence (338 aa):
MEPSSWEYREVKVRRLERGKHQITFFSECPEAGARRFVCCSKGSDFATPAGQDFHWIVAVEPGQAGVIVASIQTQFWVFESDSAFLTHGWLEASDPTPLCLPADAAEFLAVGFSVSGGFCLEDSASDDAYHKFYEAYSFVDGYQLSYEAQGGCTTSALTYGESHFVPIYHLLSMLQVEATAGDLLVDLGSGTGRLVAAAALAFPLLRCRGIELLPALHTAALQTKARLPEASLELVLGDILQEDWSDASIVVAMSLCFPAEMMKALEAKFALLRPGSRVVLMNCFLESDLSGLAPLCLDNSRETAHAVRLEMSFGETPLYVFERVDQKRELVDLTAMD

Nearest PDB structures (foldseek):
  3fpf-assembly1_B  TM=5.990E-01  e=3.764E-07  Methanothermobacter thermautotrophicus str. Delta H
  3e05-assembly2_F  TM=6.249E-01  e=4.348E-06  Geobacter metallireducens GS-15
  3g89-assembly2_B  TM=5.241E-01  e=8.028E-07  Thermus thermophilus HB8
  3e05-assembly1_A  TM=5.897E-01  e=8.748E-06  Geobacter metallireducens GS-15
  3e05-assembly2_H  TM=6.034E-01  e=1.977E-05  Geobacter metallireducens GS-15